Protein AF-A0A519H4Y3-F1 (afdb_monomer_lite)

pLDDT: mean 77.59, std 13.26, range [43.88, 96.06]

Foldseek 3Di:
DLLLLLLLLLVLQLVLLQVLCVLVVPPDSDDPLNVLSVVSNVVSVVLVVCCPVVHNDDCPPVNNVVSLVSLLVSLVRQVVPDPVCLQPPQPLQPDDSPCSSCLSSVLSCQSSVLVVVQLVVLQVVQVVVVHHSPPDDPDRLLVVLVVLAADNVLSVVLSSLLSNLRNVLSSVLVCLRSVVPVVSSVVSVVSNVVSVVVSVVSSNDHPDDDDPPPPPDPDDPDPDDDD

Structure (mmCIF, N/CA/C/O backbone):
data_AF-A0A519H4Y3-F1
#
_entry.id   AF-A0A519H4Y3-F1
#
loop_
_atom_site.group_PDB
_atom_site.id
_atom_site.type_symbol
_atom_site.label_atom_id
_atom_site.label_alt_id
_atom_site.label_comp_id
_atom_site.label_asym_id
_atom_site.label_entity_id
_atom_site.label_seq_id
_atom_site.pdbx_PDB_ins_code
_atom_site.Cartn_x
_atom_site.Cartn_y
_atom_site.Cartn_z
_atom_site.occupancy
_atom_site.B_iso_or_equiv
_atom_site.auth_seq_id
_atom_site.auth_comp_id
_atom_site.auth_asym_id
_atom_site.auth_atom_id
_atom_site.pdbx_PDB_model_num
ATOM 1 N N . LEU A 1 1 ? -2.204 -2.772 13.246 1.00 81.00 1 LEU A N 1
ATOM 2 C CA . LEU A 1 1 ? -2.629 -2.444 11.860 1.00 81.00 1 LEU A CA 1
ATOM 3 C C . LEU A 1 1 ? -1.520 -1.724 11.092 1.00 81.00 1 LEU A C 1
ATOM 5 O O . LEU A 1 1 ? -0.838 -2.392 10.329 1.00 81.00 1 LEU A O 1
ATOM 9 N N . VAL A 1 2 ? -1.290 -0.424 11.333 1.00 84.00 2 VAL A N 1
ATOM 10 C CA . VAL A 1 2 ? -0.381 0.436 10.539 1.00 84.00 2 VAL A CA 1
ATOM 11 C C . VAL A 1 2 ? 0.999 -0.187 10.310 1.00 84.00 2 VAL A C 1
ATOM 13 O O . VAL A 1 2 ? 1.405 -0.316 9.164 1.00 84.00 2 VAL A O 1
ATOM 16 N N . ALA A 1 3 ? 1.668 -0.665 11.364 1.00 88.19 3 ALA A N 1
ATOM 17 C CA . ALA A 1 3 ? 2.997 -1.274 11.250 1.00 88.19 3 ALA A CA 1
ATOM 18 C C . ALA A 1 3 ? 3.056 -2.475 10.285 1.00 88.19 3 ALA A C 1
ATOM 20 O O . ALA A 1 3 ? 4.013 -2.611 9.535 1.00 88.19 3 ALA A O 1
ATOM 21 N N . GLY A 1 4 ? 2.032 -3.334 10.258 1.00 88.81 4 GLY A N 1
ATOM 22 C CA . GLY A 1 4 ? 2.021 -4.481 9.341 1.00 88.81 4 GLY A CA 1
ATOM 23 C C . GLY A 1 4 ? 1.642 -4.111 7.904 1.00 88.81 4 GLY A C 1
ATOM 24 O O . GLY A 1 4 ? 2.198 -4.679 6.972 1.00 88.81 4 GLY A O 1
ATOM 25 N N . VAL A 1 5 ? 0.771 -3.111 7.709 1.00 88.75 5 VAL A N 1
ATOM 26 C CA . VAL A 1 5 ? 0.509 -2.550 6.368 1.00 88.75 5 VAL A CA 1
ATOM 27 C C . VAL A 1 5 ? 1.791 -1.923 5.825 1.00 88.75 5 VAL A C 1
ATOM 29 O O . VAL A 1 5 ? 2.198 -2.240 4.713 1.00 88.75 5 VAL A O 1
ATOM 32 N N . ALA A 1 6 ? 2.466 -1.106 6.638 1.00 89.75 6 ALA A N 1
ATOM 33 C CA . ALA A 1 6 ? 3.736 -0.484 6.290 1.00 89.75 6 ALA A CA 1
ATOM 34 C C . ALA A 1 6 ? 4.827 -1.522 6.001 1.00 89.75 6 ALA A C 1
ATOM 36 O O . ALA A 1 6 ? 5.578 -1.346 5.050 1.00 89.75 6 ALA A O 1
ATOM 37 N N . LEU A 1 7 ? 4.894 -2.616 6.764 1.00 92.88 7 LEU A N 1
ATOM 38 C CA . LEU A 1 7 ? 5.842 -3.702 6.526 1.00 92.88 7 LEU A CA 1
ATOM 39 C C . LEU A 1 7 ? 5.676 -4.317 5.128 1.00 92.88 7 LEU A C 1
ATOM 41 O O . LEU A 1 7 ? 6.643 -4.404 4.376 1.00 92.88 7 LEU A O 1
ATOM 45 N N . ILE A 1 8 ? 4.451 -4.725 4.781 1.00 92.31 8 ILE A N 1
ATOM 46 C CA . ILE A 1 8 ? 4.144 -5.348 3.483 1.00 92.31 8 ILE A CA 1
ATOM 47 C C . ILE A 1 8 ? 4.403 -4.349 2.352 1.00 92.31 8 ILE A C 1
ATOM 49 O O . ILE A 1 8 ? 5.114 -4.655 1.397 1.00 92.31 8 ILE A O 1
ATOM 53 N N . ALA A 1 9 ? 3.867 -3.137 2.501 1.00 90.25 9 ALA A N 1
ATOM 54 C CA . ALA A 1 9 ? 3.991 -2.048 1.546 1.00 90.25 9 ALA A CA 1
ATOM 55 C C . ALA A 1 9 ? 5.464 -1.717 1.243 1.00 90.25 9 ALA A C 1
ATOM 57 O O . ALA A 1 9 ? 5.866 -1.721 0.082 1.00 90.25 9 ALA A O 1
ATOM 58 N N . ASN A 1 10 ? 6.288 -1.500 2.274 1.00 91.31 10 ASN A N 1
ATOM 59 C CA . ASN A 1 10 ? 7.702 -1.163 2.096 1.00 91.31 10 ASN A CA 1
ATOM 60 C C . ASN A 1 10 ? 8.543 -2.348 1.611 1.00 91.31 10 ASN A C 1
ATOM 62 O O . ASN A 1 10 ? 9.498 -2.130 0.876 1.00 91.31 10 ASN A O 1
ATOM 66 N N . GLY A 1 11 ? 8.193 -3.590 1.961 1.00 93.06 11 GLY A N 1
ATOM 67 C CA . GLY A 1 11 ? 8.880 -4.774 1.437 1.00 93.06 11 GLY A CA 1
ATOM 68 C C . GLY A 1 11 ? 8.709 -4.914 -0.077 1.00 93.06 11 GLY A C 1
ATOM 69 O O . GLY A 1 11 ? 9.685 -5.100 -0.804 1.00 93.06 11 GLY A O 1
ATOM 70 N N . VAL A 1 12 ? 7.477 -4.748 -0.564 1.00 92.00 12 VAL A N 1
ATOM 71 C CA . VAL A 1 12 ? 7.182 -4.757 -2.004 1.00 92.00 12 VAL A CA 1
ATOM 72 C C . VAL A 1 12 ? 7.795 -3.544 -2.701 1.00 92.00 12 VAL A C 1
ATOM 74 O O . VAL A 1 12 ? 8.385 -3.683 -3.770 1.00 92.00 12 VAL A O 1
ATOM 77 N N . PHE A 1 13 ? 7.706 -2.366 -2.085 1.00 89.75 13 PHE A N 1
ATOM 78 C CA . PHE A 1 13 ? 8.289 -1.141 -2.623 1.00 89.75 13 PHE A CA 1
ATOM 79 C C . PHE A 1 13 ? 9.816 -1.219 -2.736 1.00 89.75 13 PHE A C 1
ATOM 81 O O . PHE A 1 13 ? 10.369 -0.822 -3.756 1.00 89.75 13 PHE A O 1
ATOM 88 N N . PHE A 1 14 ? 10.496 -1.796 -1.742 1.00 91.62 14 PHE A N 1
ATOM 89 C CA . PHE A 1 14 ? 11.932 -2.062 -1.796 1.00 91.62 14 PHE A CA 1
ATOM 90 C C . PHE A 1 14 ? 12.282 -2.973 -2.978 1.00 91.62 14 PHE A C 1
ATOM 92 O O . PHE A 1 14 ? 13.122 -2.608 -3.801 1.00 91.62 14 PHE A O 1
ATOM 99 N N . ALA A 1 15 ? 11.594 -4.112 -3.115 1.00 91.19 15 ALA A N 1
ATOM 100 C CA . ALA A 1 15 ? 11.806 -5.025 -4.238 1.00 91.19 15 ALA A CA 1
ATOM 101 C C . ALA A 1 15 ? 11.599 -4.318 -5.586 1.00 91.19 15 ALA A C 1
ATOM 103 O O . ALA A 1 15 ? 12.430 -4.442 -6.480 1.00 91.19 15 ALA A O 1
ATOM 104 N N . TYR A 1 16 ? 10.541 -3.516 -5.706 1.00 86.88 16 TYR A N 1
ATOM 105 C CA . TYR A 1 16 ? 10.284 -2.708 -6.891 1.00 86.88 16 TYR A CA 1
ATOM 106 C C . TYR A 1 16 ? 11.420 -1.722 -7.191 1.00 86.88 16 TYR A C 1
ATOM 108 O O . TYR A 1 16 ? 11.957 -1.735 -8.293 1.00 86.88 16 TYR A O 1
ATOM 116 N N . THR A 1 17 ? 11.821 -0.900 -6.216 1.00 85.12 17 THR A N 1
ATOM 117 C CA . THR A 1 17 ? 12.889 0.099 -6.397 1.00 85.12 17 THR A CA 1
ATOM 118 C C . THR A 1 17 ? 14.220 -0.538 -6.796 1.00 85.12 17 THR A C 1
ATOM 120 O O . THR A 1 17 ? 14.953 0.030 -7.600 1.00 85.12 17 THR A O 1
ATOM 123 N N . TYR A 1 18 ? 14.509 -1.734 -6.280 1.00 88.06 18 TYR A N 1
ATOM 124 C CA . TYR A 1 18 ? 15.700 -2.495 -6.629 1.00 88.06 18 TYR A CA 1
ATOM 125 C C . TYR A 1 18 ? 15.650 -3.016 -8.070 1.00 88.06 18 TYR A C 1
ATOM 127 O O . TYR A 1 18 ? 16.618 -2.860 -8.812 1.00 88.06 18 TYR A O 1
ATOM 135 N N . LEU A 1 19 ? 14.521 -3.604 -8.485 1.00 86.38 19 LEU A N 1
ATOM 136 C CA . LEU A 1 19 ? 14.348 -4.075 -9.861 1.00 86.38 19 LEU A CA 1
ATOM 137 C C . LEU A 1 19 ? 14.377 -2.911 -10.855 1.00 86.38 19 LEU A C 1
ATOM 139 O O . LEU A 1 19 ? 15.018 -3.023 -11.889 1.00 86.38 19 LEU A O 1
ATOM 143 N N . LEU A 1 20 ? 13.776 -1.777 -10.497 1.00 82.38 20 LEU A N 1
ATOM 144 C CA . LEU A 1 20 ? 13.837 -0.548 -11.277 1.00 82.38 20 LEU A CA 1
ATOM 145 C C . LEU A 1 20 ? 15.281 -0.080 -11.480 1.00 82.38 20 LEU A C 1
ATOM 147 O O . LEU A 1 20 ? 15.690 0.174 -12.608 1.00 82.38 20 LEU A O 1
ATOM 151 N N . ALA A 1 21 ? 16.077 -0.023 -10.412 1.00 83.25 21 ALA A N 1
ATOM 152 C CA . ALA A 1 21 ? 17.476 0.377 -10.520 1.00 83.25 21 ALA A CA 1
ATOM 153 C C . ALA A 1 21 ? 18.315 -0.593 -11.366 1.00 83.25 21 ALA A C 1
ATOM 155 O O . ALA A 1 21 ? 19.231 -0.163 -12.066 1.00 83.25 21 ALA A O 1
ATOM 156 N N . ARG A 1 22 ? 17.994 -1.891 -11.312 1.00 84.19 22 ARG A N 1
ATOM 157 C CA . ARG A 1 22 ? 18.624 -2.928 -12.133 1.00 84.19 22 ARG A CA 1
ATOM 158 C C . ARG A 1 22 ? 18.257 -2.794 -13.610 1.00 84.19 22 ARG A C 1
ATOM 160 O O . ARG A 1 22 ? 19.144 -2.822 -14.452 1.00 84.19 22 ARG A O 1
ATOM 167 N N . ASP A 1 23 ? 16.969 -2.667 -13.909 1.00 79.12 23 ASP A N 1
ATOM 168 C CA . ASP A 1 23 ? 16.442 -2.721 -15.274 1.00 79.12 23 ASP A CA 1
ATOM 169 C C . ASP A 1 23 ? 16.746 -1.427 -16.059 1.00 79.12 23 ASP A C 1
ATOM 171 O O . ASP A 1 23 ? 16.833 -1.463 -17.282 1.00 79.12 23 ASP A O 1
ATOM 175 N N . PHE A 1 24 ? 16.968 -0.302 -15.366 1.00 76.31 24 PHE A N 1
ATOM 176 C CA . PHE A 1 24 ? 17.362 0.984 -15.964 1.00 76.31 24 PHE A CA 1
ATOM 177 C C . PHE A 1 24 ? 18.850 1.321 -15.815 1.00 76.31 24 PHE A C 1
ATOM 179 O O . PHE A 1 24 ? 19.233 2.468 -16.046 1.00 76.31 24 PHE A O 1
ATOM 186 N N . GLU A 1 25 ? 19.675 0.339 -15.434 1.00 72.56 25 GLU A N 1
ATOM 187 C CA . GLU A 1 25 ? 21.137 0.460 -15.332 1.00 72.56 25 GLU A CA 1
ATOM 188 C C . GLU A 1 25 ? 21.593 1.717 -14.573 1.00 72.56 25 GLU A C 1
ATOM 190 O O . GLU A 1 25 ? 22.523 2.422 -14.975 1.00 72.56 25 GLU A O 1
ATOM 195 N N . PHE A 1 26 ? 20.928 2.029 -13.457 1.00 72.25 26 PHE A N 1
ATOM 196 C CA . PHE A 1 26 ? 21.347 3.164 -12.645 1.00 72.25 26 PHE A CA 1
ATOM 197 C C . PHE A 1 26 ? 22.789 2.982 -12.174 1.00 72.25 26 PHE A C 1
ATOM 199 O O . PHE A 1 26 ? 23.217 1.889 -11.801 1.00 72.25 26 PHE A O 1
ATOM 206 N N . SER A 1 27 ? 23.528 4.093 -12.125 1.00 68.19 27 SER A N 1
ATOM 207 C CA . SER A 1 27 ? 24.929 4.133 -11.684 1.00 68.19 27 SER A CA 1
ATOM 208 C C . SER A 1 27 ? 25.132 3.598 -10.263 1.00 68.19 27 SER A C 1
ATOM 210 O O . SER A 1 27 ? 26.250 3.282 -9.859 1.00 68.19 27 SER A O 1
ATOM 212 N N . SER A 1 28 ? 24.060 3.501 -9.478 1.00 71.44 28 SER A N 1
ATOM 213 C CA . SER A 1 28 ? 24.044 2.876 -8.164 1.00 71.44 28 SER A CA 1
ATOM 214 C C . SER A 1 28 ? 22.698 2.203 -7.908 1.00 71.44 28 SER A C 1
ATOM 216 O O . SER A 1 28 ? 21.651 2.840 -7.972 1.00 71.44 28 SER A O 1
ATOM 218 N N . TYR A 1 29 ? 22.732 0.923 -7.529 1.00 70.06 29 TYR A N 1
ATOM 219 C CA . TYR A 1 29 ? 21.539 0.177 -7.098 1.00 70.06 29 TYR A CA 1
ATOM 220 C C . TYR A 1 29 ? 21.015 0.615 -5.722 1.00 70.06 29 TYR A C 1
ATOM 222 O O . TYR A 1 29 ? 19.902 0.270 -5.331 1.00 70.06 29 TYR A O 1
ATOM 230 N N . SER A 1 30 ? 21.826 1.361 -4.969 1.00 70.56 30 SER A N 1
ATOM 231 C CA . SER A 1 30 ? 21.465 1.914 -3.668 1.00 70.56 30 SER A CA 1
ATOM 232 C C . SER A 1 30 ? 20.939 3.337 -3.838 1.00 70.56 30 SER A C 1
ATOM 234 O O . SER A 1 30 ? 21.720 4.287 -3.799 1.00 70.56 30 SER A O 1
ATOM 236 N N . ASN A 1 31 ? 19.624 3.492 -3.990 1.00 82.44 31 ASN A N 1
ATOM 237 C CA . ASN A 1 31 ? 18.970 4.800 -3.947 1.00 82.44 31 ASN A CA 1
ATOM 238 C C . ASN A 1 31 ? 18.384 5.092 -2.553 1.00 82.44 31 ASN A C 1
ATOM 240 O O . ASN A 1 31 ? 18.138 4.193 -1.740 1.00 82.44 31 ASN A O 1
ATOM 244 N N . LEU A 1 32 ? 18.169 6.377 -2.261 1.00 88.06 32 LEU A N 1
ATOM 245 C CA . LEU A 1 32 ? 17.651 6.821 -0.963 1.00 88.06 32 LEU A CA 1
ATOM 246 C C . LEU A 1 32 ? 16.255 6.236 -0.680 1.00 88.06 32 LEU A C 1
ATOM 248 O O . LEU A 1 32 ? 15.936 5.895 0.458 1.00 88.06 32 LEU A O 1
ATOM 252 N N . SER A 1 33 ? 15.450 6.056 -1.725 1.00 88.00 33 SER A N 1
ATOM 253 C CA . SER A 1 33 ? 14.107 5.473 -1.672 1.00 88.00 33 SER A CA 1
ATOM 254 C C . SER A 1 33 ? 14.117 4.035 -1.143 1.00 88.00 33 SER A C 1
ATOM 256 O O . SER A 1 33 ? 13.373 3.720 -0.211 1.00 88.00 33 SER A O 1
ATOM 258 N N . ALA A 1 34 ? 14.991 3.178 -1.683 1.00 89.25 34 ALA A N 1
ATOM 259 C CA . ALA A 1 34 ? 15.176 1.797 -1.243 1.00 89.25 34 ALA A CA 1
ATOM 260 C C . ALA A 1 34 ? 15.738 1.739 0.181 1.00 89.25 34 ALA A C 1
ATOM 262 O O . ALA A 1 34 ? 15.296 0.916 0.985 1.00 89.25 34 ALA A O 1
ATOM 263 N N . PHE A 1 35 ? 16.666 2.639 0.522 1.00 92.00 35 PHE A N 1
ATOM 264 C CA . PHE A 1 35 ? 17.223 2.723 1.871 1.00 92.00 35 PHE A CA 1
ATOM 265 C C . PHE A 1 35 ? 16.148 3.046 2.918 1.00 92.00 35 PHE A C 1
ATOM 267 O O . PHE A 1 35 ? 16.031 2.348 3.925 1.00 92.00 35 PHE A O 1
ATOM 274 N N . ILE A 1 36 ? 15.308 4.054 2.666 1.00 92.94 36 ILE A N 1
ATOM 275 C CA . ILE A 1 36 ? 14.191 4.384 3.559 1.00 92.94 36 ILE A CA 1
ATOM 276 C C . ILE A 1 36 ? 13.246 3.182 3.678 1.00 92.94 36 ILE A C 1
ATOM 278 O O . ILE A 1 36 ? 12.886 2.797 4.790 1.00 92.94 36 ILE A O 1
ATOM 282 N N . ALA A 1 37 ? 12.892 2.545 2.559 1.00 91.62 37 ALA A N 1
ATOM 283 C CA . ALA A 1 37 ? 11.985 1.401 2.548 1.00 91.62 37 ALA A CA 1
ATOM 284 C C . ALA A 1 37 ? 12.499 0.230 3.402 1.00 91.62 37 ALA A C 1
ATOM 286 O O . ALA A 1 37 ? 11.761 -0.287 4.243 1.00 91.62 37 ALA A O 1
ATOM 287 N N . ILE A 1 38 ? 13.767 -0.167 3.250 1.00 94.44 38 ILE A N 1
ATOM 288 C CA . ILE A 1 38 ? 14.323 -1.302 4.000 1.00 94.44 38 ILE A CA 1
ATOM 289 C C . ILE A 1 38 ? 14.500 -0.986 5.491 1.00 94.44 38 ILE A C 1
ATOM 291 O O . ILE A 1 38 ? 14.256 -1.850 6.335 1.00 94.44 38 ILE A O 1
ATOM 295 N N . VAL A 1 39 ? 14.837 0.261 5.842 1.00 95.50 39 VAL A N 1
ATOM 296 C CA . VAL A 1 39 ? 14.880 0.715 7.241 1.00 95.50 39 VAL A CA 1
ATOM 297 C C . VAL A 1 39 ? 13.486 0.654 7.865 1.00 95.50 39 VAL A C 1
ATOM 299 O O . VAL A 1 39 ? 13.340 0.169 8.988 1.00 95.50 39 VAL A O 1
ATOM 302 N N . LEU A 1 40 ? 12.447 1.074 7.135 1.00 94.00 40 LEU A N 1
ATOM 303 C CA . LEU A 1 40 ? 11.063 0.969 7.596 1.00 94.00 40 LEU A CA 1
ATOM 304 C C . LEU A 1 40 ? 10.618 -0.486 7.770 1.00 94.00 40 LEU A C 1
ATOM 306 O O . LEU A 1 40 ? 9.951 -0.794 8.759 1.00 94.00 40 LEU A O 1
ATOM 310 N N . VAL A 1 41 ? 11.011 -1.385 6.863 1.00 95.31 41 VAL A N 1
ATOM 311 C CA . VAL A 1 41 ? 10.787 -2.832 7.008 1.00 95.31 41 VAL A CA 1
ATOM 312 C C . VAL A 1 41 ? 11.438 -3.340 8.293 1.00 95.31 41 VAL A C 1
ATOM 314 O O . VAL A 1 41 ? 10.757 -3.962 9.107 1.00 95.31 41 VAL A O 1
ATOM 317 N N . GLY A 1 42 ? 12.715 -3.025 8.529 1.00 96.06 42 GLY A N 1
ATOM 318 C CA . GLY A 1 42 ? 13.435 -3.426 9.740 1.00 96.06 42 GLY A CA 1
ATOM 319 C C . GLY A 1 42 ? 12.791 -2.892 11.023 1.00 96.06 42 GLY A C 1
ATOM 320 O O . GLY A 1 42 ? 12.558 -3.653 11.964 1.00 96.06 42 GLY A O 1
ATOM 321 N N . ALA A 1 43 ? 12.421 -1.610 11.043 1.00 94.75 43 ALA A N 1
ATOM 322 C CA . ALA A 1 43 ? 11.731 -0.989 12.171 1.00 94.75 43 ALA A CA 1
ATOM 323 C C . ALA A 1 43 ? 10.367 -1.648 12.442 1.00 94.75 43 ALA A C 1
ATOM 325 O O . ALA A 1 43 ? 10.036 -1.946 13.592 1.00 94.75 43 ALA A O 1
ATOM 326 N N . CYS A 1 44 ? 9.590 -1.935 11.393 1.00 93.62 44 CYS A N 1
ATOM 327 C CA . CYS A 1 44 ? 8.301 -2.607 11.527 1.00 93.62 44 CYS A CA 1
ATOM 328 C C . CYS A 1 44 ? 8.460 -4.060 11.994 1.00 93.62 44 CYS A C 1
ATOM 330 O O . CYS A 1 44 ? 7.694 -4.481 12.856 1.00 93.62 44 CYS A O 1
ATOM 332 N N . LEU A 1 45 ? 9.451 -4.810 11.498 1.00 94.81 45 LEU A N 1
ATOM 333 C CA . LEU A 1 45 ? 9.747 -6.173 11.962 1.00 94.81 45 LEU A CA 1
ATOM 334 C C . LEU A 1 45 ? 10.153 -6.202 13.436 1.00 94.81 45 LEU A C 1
ATOM 336 O O . LEU A 1 45 ? 9.705 -7.080 14.167 1.00 94.81 45 LEU A O 1
ATOM 340 N N . GLY A 1 46 ? 10.956 -5.235 13.884 1.00 93.25 46 GLY A N 1
ATOM 341 C CA . GLY A 1 46 ? 11.325 -5.105 15.293 1.00 93.25 46 GLY A CA 1
ATOM 342 C C . GLY A 1 46 ? 10.133 -4.747 16.184 1.00 93.25 46 GLY A C 1
ATOM 343 O O . GLY A 1 46 ? 10.010 -5.261 17.290 1.00 93.25 46 GLY A O 1
ATOM 344 N N . PHE A 1 47 ? 9.223 -3.901 15.698 1.00 93.38 47 PHE A N 1
ATOM 345 C CA . PHE A 1 47 ? 8.069 -3.425 16.461 1.00 93.38 47 PHE A CA 1
ATOM 346 C C . PHE A 1 47 ? 6.888 -4.413 16.491 1.00 93.38 47 PHE A C 1
ATOM 348 O O . PHE A 1 47 ? 6.195 -4.527 17.506 1.00 93.38 47 PHE A O 1
ATOM 355 N N . LEU A 1 48 ? 6.635 -5.140 15.397 1.00 90.06 48 LEU A N 1
ATOM 356 C CA . LEU A 1 48 ? 5.420 -5.942 15.208 1.00 90.06 48 LEU A CA 1
ATOM 357 C C . LEU A 1 48 ? 5.209 -7.035 16.278 1.00 90.06 48 LEU A C 1
ATOM 359 O O . LEU A 1 48 ? 4.073 -7.148 16.740 1.00 90.06 48 LEU A O 1
ATOM 363 N N . PRO A 1 49 ? 6.234 -7.779 16.752 1.00 91.50 49 PRO A N 1
ATOM 364 C CA . PRO A 1 49 ? 6.071 -8.753 17.835 1.00 91.50 49 PRO A CA 1
ATOM 365 C C . PRO A 1 49 ? 5.560 -8.137 19.145 1.00 91.50 49 PRO A C 1
ATOM 367 O O . PRO A 1 49 ? 4.818 -8.783 19.882 1.00 91.50 49 PRO A O 1
ATOM 370 N N . PHE A 1 50 ? 5.908 -6.877 19.427 1.00 90.31 50 PHE A N 1
ATOM 371 C CA . PHE A 1 50 ? 5.439 -6.154 20.614 1.00 90.31 50 PHE A CA 1
ATOM 372 C C . PHE A 1 50 ? 4.057 -5.522 20.417 1.00 90.31 50 PHE A C 1
ATOM 374 O O . PHE A 1 50 ? 3.352 -5.263 21.395 1.00 90.31 50 PHE A O 1
ATOM 381 N N . ASN A 1 51 ? 3.658 -5.274 19.169 1.00 90.88 51 ASN A N 1
ATOM 382 C CA . ASN A 1 51 ? 2.352 -4.719 18.819 1.00 90.88 51 ASN A CA 1
ATOM 383 C C . ASN A 1 51 ? 1.287 -5.793 18.525 1.00 90.88 51 ASN A C 1
ATOM 385 O O . ASN A 1 51 ? 0.102 -5.469 18.432 1.00 90.88 51 ASN A O 1
ATOM 389 N N . TRP A 1 52 ? 1.683 -7.062 18.385 1.00 86.00 52 TRP A N 1
ATOM 390 C CA . TRP A 1 52 ? 0.765 -8.161 18.093 1.00 86.00 52 TRP A CA 1
ATOM 391 C C . TRP A 1 52 ? -0.187 -8.440 19.260 1.00 86.00 52 TRP A C 1
ATOM 393 O O . TRP A 1 52 ? 0.193 -8.334 20.419 1.00 86.00 52 TRP A O 1
ATOM 403 N N . ASN A 1 53 ? -1.437 -8.805 18.964 1.00 80.81 53 ASN A N 1
ATOM 404 C CA . ASN A 1 53 ? -2.483 -8.970 19.976 1.00 80.81 53 ASN A CA 1
ATOM 405 C C . ASN A 1 53 ? -2.209 -10.189 20.890 1.00 80.81 53 ASN A C 1
ATOM 407 O O . ASN A 1 53 ? -2.209 -11.311 20.366 1.00 80.81 53 ASN A O 1
ATOM 411 N N . PRO A 1 54 ? -2.077 -10.024 22.228 1.00 82.00 54 PRO A N 1
ATOM 412 C CA . PRO A 1 54 ? -2.274 -8.800 23.030 1.00 82.00 54 PRO A CA 1
ATOM 413 C C . PRO A 1 54 ? -1.079 -7.830 23.014 1.00 82.00 54 PRO A C 1
ATOM 415 O O . PRO A 1 54 ? 0.037 -8.194 23.383 1.00 82.00 54 PRO A O 1
ATOM 418 N N . ALA A 1 55 ? -1.337 -6.577 22.616 1.00 83.94 55 ALA A N 1
ATOM 419 C CA . ALA A 1 55 ? -0.299 -5.574 22.386 1.00 83.94 55 ALA A CA 1
ATOM 420 C C . ALA A 1 55 ? 0.389 -5.144 23.692 1.00 83.94 55 ALA A C 1
ATOM 422 O O . ALA A 1 55 ? -0.269 -4.761 24.658 1.00 83.94 55 ALA A O 1
ATOM 423 N N . ARG A 1 56 ? 1.726 -5.167 23.693 1.00 86.50 56 ARG A N 1
ATOM 424 C CA . ARG A 1 56 ? 2.589 -4.710 24.798 1.00 86.50 56 ARG A CA 1
ATOM 425 C C . ARG A 1 56 ? 3.090 -3.284 24.595 1.00 86.50 56 ARG A C 1
ATOM 427 O O . ARG A 1 56 ? 3.440 -2.614 25.558 1.00 86.50 56 ARG A O 1
ATOM 434 N N . MET A 1 57 ? 3.135 -2.834 23.343 1.00 86.44 57 MET A N 1
ATOM 435 C CA . MET A 1 57 ? 3.564 -1.495 22.959 1.00 86.44 57 MET A CA 1
ATOM 436 C C . MET A 1 57 ? 2.611 -0.929 21.905 1.00 86.44 57 MET A C 1
ATOM 438 O O . MET A 1 57 ? 2.302 -1.584 20.903 1.00 86.44 57 MET A O 1
ATOM 442 N N . PHE A 1 58 ? 2.142 0.297 22.135 1.00 85.00 58 PHE A N 1
ATOM 443 C CA . PHE A 1 58 ? 1.319 1.041 21.187 1.00 85.00 58 PHE A CA 1
ATOM 444 C C . PHE A 1 58 ? 2.179 2.032 20.416 1.00 85.00 58 PHE A C 1
ATOM 446 O O . PHE A 1 58 ? 3.079 2.654 20.966 1.00 85.00 58 PHE A O 1
ATOM 453 N N . MET A 1 59 ? 1.876 2.178 19.131 1.00 85.50 59 MET A N 1
ATOM 454 C CA . MET A 1 59 ? 2.637 3.033 18.225 1.00 85.50 59 MET A CA 1
ATOM 455 C C . MET A 1 59 ? 2.454 4.530 18.520 1.00 85.50 59 MET A C 1
ATOM 457 O O . MET A 1 59 ? 3.364 5.326 18.297 1.00 85.50 59 MET A O 1
ATOM 461 N N . GLY A 1 60 ? 1.263 4.898 19.008 1.00 84.62 60 GLY A N 1
ATOM 462 C CA . GLY A 1 60 ? 0.837 6.289 19.142 1.00 84.62 60 GLY A CA 1
ATOM 463 C C . GLY A 1 60 ? 0.782 7.030 17.801 1.00 84.62 60 GLY A C 1
ATOM 464 O O . GLY A 1 60 ? 1.056 6.467 16.737 1.00 84.62 60 GLY A O 1
ATOM 465 N N . ASP A 1 61 ? 0.453 8.318 17.865 1.00 82.00 61 ASP A N 1
ATOM 466 C CA . ASP A 1 61 ? 0.391 9.173 16.676 1.00 82.00 61 ASP A CA 1
ATOM 467 C C . ASP A 1 61 ? 1.792 9.485 16.134 1.00 82.00 61 ASP A C 1
ATOM 469 O O . ASP A 1 61 ? 1.995 9.509 14.924 1.00 82.00 61 ASP A O 1
ATOM 473 N N . GLY A 1 62 ? 2.789 9.634 17.016 1.00 86.06 62 GLY A N 1
ATOM 474 C CA . GLY A 1 62 ? 4.170 9.932 16.622 1.00 86.06 62 GLY A CA 1
ATOM 475 C C . GLY A 1 62 ? 4.766 8.878 15.686 1.00 86.06 62 GLY A C 1
ATOM 476 O O . GLY A 1 62 ? 5.303 9.218 14.632 1.00 86.06 62 GLY A O 1
ATOM 477 N N . GLY A 1 63 ? 4.614 7.591 16.018 1.00 86.38 63 GLY A N 1
ATOM 478 C CA . GLY A 1 63 ? 5.105 6.510 15.165 1.00 86.38 63 GLY A CA 1
ATOM 479 C C . GLY A 1 63 ? 4.322 6.393 13.856 1.00 86.38 63 GLY A C 1
ATOM 480 O O . GLY A 1 63 ? 4.919 6.238 12.790 1.00 86.38 63 GLY A O 1
ATOM 481 N N . ALA A 1 64 ? 2.990 6.479 13.916 1.00 85.06 64 ALA A N 1
ATOM 482 C CA . ALA A 1 64 ? 2.138 6.323 12.738 1.00 85.06 64 ALA A CA 1
ATOM 483 C C . ALA A 1 64 ? 2.353 7.448 11.711 1.00 85.06 64 ALA A C 1
ATOM 485 O O . ALA A 1 64 ? 2.475 7.171 10.517 1.00 85.06 64 ALA A O 1
ATOM 486 N N . LEU A 1 65 ? 2.458 8.700 12.171 1.00 85.94 65 LEU A N 1
ATOM 487 C CA . LEU A 1 65 ? 2.721 9.856 11.312 1.00 85.94 65 LEU A CA 1
ATOM 488 C C . LEU A 1 65 ? 4.122 9.800 10.699 1.00 85.94 65 LEU A C 1
ATOM 490 O O . LEU A 1 65 ? 4.271 10.090 9.514 1.00 85.94 65 LEU A O 1
ATOM 494 N N . MET A 1 66 ? 5.133 9.378 11.465 1.00 90.12 66 MET A N 1
ATOM 495 C CA . MET A 1 66 ? 6.494 9.246 10.943 1.00 90.12 66 MET A CA 1
ATOM 496 C C . MET A 1 66 ? 6.609 8.144 9.884 1.00 90.12 66 MET A C 1
ATOM 498 O O . MET A 1 66 ? 7.238 8.374 8.853 1.00 90.12 66 MET A O 1
ATOM 502 N N . LEU A 1 67 ? 5.963 6.985 10.078 1.00 90.00 67 LEU A N 1
ATOM 503 C CA . LEU A 1 67 ? 5.898 5.958 9.030 1.00 90.00 67 LEU A CA 1
ATOM 504 C C . LEU A 1 67 ? 5.233 6.495 7.761 1.00 90.00 67 LEU A C 1
ATOM 506 O O . LEU A 1 67 ? 5.766 6.306 6.671 1.00 90.00 67 LEU A O 1
ATOM 510 N N . GLY 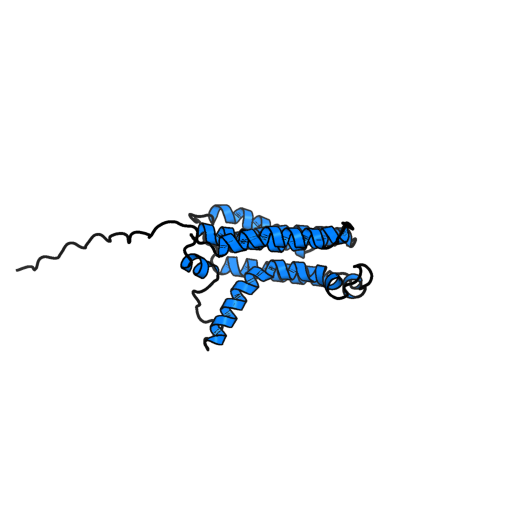A 1 68 ? 4.098 7.186 7.899 1.00 86.44 68 GLY A N 1
ATOM 511 C CA . GLY A 1 68 ? 3.396 7.779 6.761 1.00 86.44 68 GLY A CA 1
ATOM 512 C C . GLY A 1 68 ? 4.248 8.806 6.012 1.00 86.44 68 GLY A C 1
ATOM 513 O O . GLY A 1 68 ? 4.329 8.754 4.787 1.00 86.44 68 GLY A O 1
ATOM 514 N N . LEU A 1 69 ? 4.930 9.695 6.741 1.00 88.38 69 LEU A N 1
ATOM 515 C CA . LEU A 1 69 ? 5.829 10.694 6.163 1.00 88.38 69 LEU A CA 1
ATOM 516 C C . LEU A 1 69 ? 6.974 10.035 5.390 1.00 88.38 69 LEU A C 1
ATOM 518 O O . LEU A 1 69 ? 7.220 10.396 4.244 1.00 88.38 69 LEU A O 1
ATOM 522 N N . LEU A 1 70 ? 7.654 9.057 5.990 1.00 91.50 70 LEU A N 1
ATOM 523 C CA . LEU A 1 70 ? 8.787 8.388 5.353 1.00 91.50 70 LEU A CA 1
ATOM 524 C C . LEU A 1 70 ? 8.364 7.580 4.119 1.00 91.50 70 LEU A C 1
ATOM 526 O O . LEU A 1 70 ? 9.080 7.599 3.122 1.00 91.50 70 LEU A O 1
ATOM 530 N N . MET A 1 71 ? 7.190 6.941 4.148 1.00 88.12 71 MET A N 1
ATOM 531 C CA . MET A 1 71 ? 6.612 6.276 2.973 1.00 88.12 71 MET A CA 1
ATOM 532 C C . MET A 1 71 ? 6.262 7.264 1.853 1.00 88.12 71 MET A C 1
ATOM 534 O O . MET A 1 71 ? 6.472 6.969 0.680 1.00 88.12 71 MET A O 1
ATOM 538 N N . ALA A 1 72 ? 5.738 8.445 2.192 1.00 86.88 72 ALA A N 1
ATOM 539 C CA . ALA A 1 72 ? 5.453 9.479 1.201 1.00 86.88 72 ALA A CA 1
ATOM 540 C C . ALA A 1 72 ? 6.746 10.032 0.582 1.00 86.88 72 ALA A C 1
ATOM 542 O O . ALA A 1 72 ? 6.840 10.165 -0.636 1.00 86.88 72 ALA A O 1
ATOM 543 N N . VAL A 1 73 ? 7.760 10.304 1.409 1.00 88.81 73 VAL A N 1
ATOM 544 C CA . VAL A 1 73 ? 9.071 10.778 0.947 1.00 88.81 73 VAL A CA 1
ATOM 545 C C . VAL A 1 73 ? 9.731 9.743 0.036 1.00 88.81 73 VAL A C 1
ATOM 547 O O . VAL A 1 73 ? 10.177 10.106 -1.048 1.00 88.81 73 VAL A O 1
ATOM 550 N N . SER A 1 74 ? 9.750 8.461 0.411 1.00 87.88 74 SER A N 1
ATOM 551 C CA . SER A 1 74 ? 10.350 7.413 -0.425 1.00 87.88 74 SER A CA 1
ATOM 552 C C . SER A 1 74 ? 9.620 7.243 -1.765 1.00 87.88 74 SER A C 1
ATOM 554 O O . SER A 1 74 ? 10.274 7.071 -2.795 1.00 87.88 74 SER A O 1
ATOM 556 N N . ALA A 1 75 ? 8.289 7.371 -1.781 1.00 84.12 75 ALA A N 1
ATOM 557 C CA . ALA A 1 75 ? 7.489 7.337 -3.004 1.00 84.12 75 ALA A CA 1
ATOM 558 C C . ALA A 1 75 ? 7.756 8.536 -3.938 1.00 84.12 75 ALA A C 1
ATOM 560 O O . ALA A 1 75 ? 7.800 8.375 -5.160 1.00 84.12 75 ALA A O 1
ATOM 561 N N . ILE A 1 76 ? 7.968 9.732 -3.382 1.00 83.62 76 ILE A N 1
ATOM 562 C CA . ILE A 1 76 ? 8.325 10.926 -4.165 1.00 83.62 76 ILE A CA 1
ATOM 563 C C . ILE A 1 76 ? 9.741 10.789 -4.733 1.00 83.62 76 ILE A C 1
ATOM 565 O O . ILE A 1 76 ? 9.944 11.029 -5.921 1.00 83.62 76 ILE A O 1
ATOM 569 N N . LEU A 1 77 ? 10.702 10.361 -3.910 1.00 85.69 77 LEU A N 1
ATOM 570 C CA . LEU A 1 77 ? 12.103 10.224 -4.313 1.00 85.69 77 LEU A CA 1
ATOM 571 C C . LEU A 1 77 ? 12.274 9.249 -5.478 1.00 85.69 77 LEU A C 1
ATOM 573 O O . LEU A 1 77 ? 12.935 9.587 -6.453 1.00 85.69 77 LEU A O 1
ATOM 577 N N . VAL A 1 78 ? 11.626 8.078 -5.434 1.00 80.69 78 VAL A N 1
ATOM 578 C CA . VAL A 1 78 ? 11.751 7.116 -6.541 1.00 80.69 78 VAL A CA 1
ATOM 579 C C . VAL A 1 78 ? 11.176 7.664 -7.845 1.00 80.69 78 VAL A C 1
ATOM 581 O O . VAL A 1 78 ? 11.687 7.334 -8.904 1.00 80.69 78 VAL A O 1
ATOM 584 N N . THR A 1 79 ? 10.147 8.514 -7.775 1.00 76.62 79 THR A N 1
ATOM 585 C CA . THR A 1 79 ? 9.558 9.145 -8.963 1.00 76.62 79 THR A CA 1
ATOM 586 C C . THR A 1 79 ? 10.490 10.213 -9.541 1.00 76.62 79 THR A C 1
ATOM 588 O O . THR A 1 79 ? 10.563 10.364 -10.756 1.00 76.62 79 THR A O 1
ATOM 591 N N . GLY A 1 80 ? 11.217 10.938 -8.684 1.00 72.88 80 GLY A N 1
ATOM 592 C CA . GLY A 1 80 ? 12.189 11.956 -9.096 1.00 72.88 80 GLY A CA 1
ATOM 593 C C . GLY A 1 80 ? 13.446 11.389 -9.762 1.00 72.88 80 GLY A C 1
ATOM 594 O O . GLY A 1 80 ? 14.014 12.052 -10.624 1.00 72.88 80 GLY A O 1
ATOM 595 N N . ASP A 1 81 ? 13.840 10.164 -9.409 1.00 71.88 81 ASP A N 1
ATOM 596 C CA . ASP A 1 81 ? 15.000 9.471 -9.990 1.00 71.88 81 ASP A CA 1
ATOM 597 C C . ASP A 1 81 ? 14.677 8.740 -11.312 1.00 71.88 81 ASP A C 1
ATOM 599 O O . ASP A 1 81 ? 15.563 8.136 -11.920 1.00 71.88 81 ASP A O 1
ATOM 603 N N . LEU A 1 82 ? 13.421 8.763 -11.782 1.00 72.12 82 LEU A N 1
ATOM 604 C CA . LEU A 1 82 ? 13.048 8.094 -13.030 1.00 72.12 82 LEU A CA 1
ATOM 605 C C . LEU A 1 82 ? 13.695 8.799 -14.239 1.00 72.12 82 LEU A C 1
ATOM 607 O O . LEU A 1 82 ? 13.516 10.006 -14.419 1.00 72.12 82 LEU A O 1
ATOM 611 N N . PRO A 1 83 ? 14.411 8.069 -15.114 1.00 65.75 83 PRO A N 1
ATOM 612 C CA . PRO A 1 83 ? 15.067 8.654 -16.272 1.00 65.75 83 PRO A CA 1
ATOM 613 C C . PRO A 1 83 ? 14.020 9.225 -17.233 1.00 65.75 83 PRO A C 1
ATOM 615 O O . PRO A 1 83 ? 13.001 8.591 -17.501 1.00 65.75 83 PRO A O 1
ATOM 618 N N . ALA A 1 84 ? 14.282 10.412 -17.791 1.00 60.25 84 ALA A N 1
ATOM 619 C CA . ALA A 1 84 ? 13.322 11.148 -18.624 1.00 60.25 84 ALA A CA 1
ATOM 620 C C . ALA A 1 84 ? 12.787 10.333 -19.818 1.00 60.25 84 ALA A C 1
ATOM 622 O O . ALA A 1 84 ? 11.639 10.500 -20.208 1.00 60.25 84 ALA A O 1
ATOM 623 N N . GLN A 1 85 ? 13.586 9.400 -20.336 1.00 56.53 85 GLN A N 1
ATOM 624 C CA . GLN A 1 85 ? 13.211 8.429 -21.370 1.00 56.53 85 GLN A CA 1
ATOM 625 C C . GLN A 1 85 ? 12.032 7.516 -20.973 1.00 56.53 85 GLN A C 1
ATOM 627 O O . GLN A 1 85 ? 11.213 7.20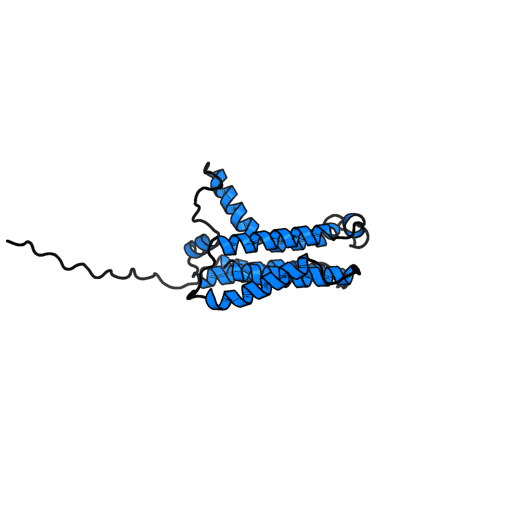1 -21.823 1.00 56.53 85 GLN A O 1
ATOM 632 N N . LEU A 1 86 ? 11.847 7.175 -19.691 1.00 57.78 86 LEU A N 1
ATOM 633 C CA . LEU A 1 86 ? 10.654 6.444 -19.221 1.00 57.78 86 LEU A CA 1
ATOM 634 C C . LEU A 1 86 ? 9.381 7.288 -19.211 1.00 57.78 86 LEU A C 1
ATOM 636 O O . LEU A 1 86 ? 8.278 6.758 -19.305 1.00 57.78 86 LEU A O 1
ATOM 640 N N . VAL A 1 87 ? 9.543 8.598 -19.038 1.00 56.16 87 VAL A N 1
ATOM 641 C CA . VAL A 1 87 ? 8.441 9.562 -18.985 1.00 56.16 87 VAL A CA 1
ATOM 642 C C . VAL A 1 87 ? 8.113 10.087 -20.391 1.00 56.16 87 VAL A C 1
ATOM 644 O O . VAL A 1 87 ? 6.985 10.508 -20.638 1.00 56.16 87 VAL A O 1
ATOM 647 N N . ALA A 1 88 ? 9.081 10.047 -21.315 1.00 49.72 88 ALA A N 1
ATOM 648 C CA . ALA A 1 88 ? 8.986 10.617 -22.656 1.00 49.72 88 ALA A CA 1
ATOM 649 C C . ALA A 1 88 ? 8.762 9.579 -23.775 1.00 49.72 88 ALA A C 1
ATOM 651 O O . ALA A 1 88 ? 7.949 9.841 -24.664 1.00 49.72 88 ALA A O 1
ATOM 652 N N . ASP A 1 89 ? 9.413 8.409 -23.738 1.00 48.12 89 ASP A N 1
ATOM 653 C CA . ASP A 1 89 ? 9.331 7.417 -24.819 1.00 48.12 89 ASP A CA 1
ATOM 654 C C . ASP A 1 89 ? 8.263 6.352 -24.541 1.00 48.12 89 ASP A C 1
ATOM 656 O O . ASP A 1 89 ? 8.462 5.343 -23.865 1.00 48.12 89 ASP A O 1
ATOM 660 N N . ASN A 1 90 ? 7.096 6.570 -25.148 1.00 52.59 90 ASN A N 1
ATOM 661 C CA . ASN A 1 90 ? 5.931 5.680 -25.097 1.00 52.59 90 ASN A CA 1
ATOM 662 C C . ASN A 1 90 ? 6.072 4.405 -25.957 1.00 52.59 90 ASN A C 1
ATOM 664 O O . ASN A 1 90 ? 5.152 3.581 -25.987 1.00 52.59 90 ASN A O 1
ATOM 668 N N . ASP A 1 91 ? 7.193 4.238 -26.665 1.00 51.06 91 ASP A N 1
ATOM 669 C CA . ASP A 1 91 ? 7.373 3.194 -27.680 1.00 51.06 91 ASP A CA 1
ATOM 670 C C . ASP A 1 91 ? 7.954 1.877 -27.131 1.00 51.06 91 ASP A C 1
ATOM 672 O O . ASP A 1 91 ? 7.702 0.822 -27.714 1.00 51.06 91 ASP A O 1
ATOM 676 N N . GLN A 1 92 ? 8.638 1.878 -25.977 1.00 51.53 92 GLN A N 1
ATOM 677 C CA . GLN A 1 92 ? 9.194 0.643 -25.392 1.00 51.53 92 GLN A CA 1
ATOM 678 C C . GLN A 1 92 ? 8.157 -0.251 -24.681 1.00 51.53 92 GLN A C 1
ATOM 680 O O . GLN A 1 92 ? 8.369 -1.456 -24.573 1.00 51.53 92 GLN A O 1
ATOM 685 N N . PHE A 1 93 ? 7.007 0.288 -24.250 1.00 51.62 93 PHE A N 1
ATOM 686 C CA . PHE A 1 93 ? 5.996 -0.462 -23.476 1.00 51.62 93 PHE A CA 1
ATOM 687 C C . PHE A 1 93 ? 4.806 -1.001 -24.289 1.00 51.62 93 PHE A C 1
ATOM 689 O O . PHE A 1 93 ? 3.815 -1.439 -23.704 1.00 51.62 93 PHE A O 1
ATOM 696 N N . GLY A 1 94 ? 4.879 -1.000 -25.626 1.00 45.38 94 GLY A N 1
ATOM 697 C CA . GLY A 1 94 ? 3.931 -1.722 -26.484 1.00 45.38 94 GLY A CA 1
ATOM 698 C C . GLY A 1 94 ? 2.455 -1.348 -26.267 1.00 45.38 94 GLY A C 1
ATOM 699 O O . GLY A 1 94 ? 1.711 -2.059 -25.603 1.00 45.38 94 GLY A O 1
ATOM 700 N N . ARG A 1 95 ? 2.020 -0.230 -26.866 1.00 47.34 95 ARG A N 1
ATOM 701 C CA . ARG A 1 95 ? 0.612 0.164 -27.116 1.00 47.34 95 ARG A CA 1
ATOM 702 C C . ARG A 1 95 ? -0.426 -0.217 -26.039 1.00 47.34 95 ARG A C 1
ATOM 704 O O . ARG A 1 95 ? -1.360 -0.976 -26.268 1.00 47.34 95 ARG A O 1
ATOM 711 N N . SER A 1 96 ? -0.379 0.539 -24.948 1.00 47.22 96 SER A N 1
ATOM 712 C CA . SER A 1 96 ? -1.458 1.478 -24.608 1.00 47.22 96 SER A CA 1
ATOM 713 C C . SER A 1 96 ? -0.777 2.706 -24.001 1.00 47.22 96 SER A C 1
ATOM 715 O O . SER A 1 96 ? -0.239 2.614 -22.903 1.00 47.22 96 SER A O 1
ATOM 717 N N . GLN A 1 97 ? -0.718 3.810 -24.753 1.00 49.12 97 GLN A N 1
ATOM 718 C CA . GLN A 1 97 ? 0.151 4.991 -24.539 1.00 49.12 97 GLN A CA 1
ATOM 719 C C . GLN A 1 97 ? 0.050 5.674 -23.164 1.00 49.12 97 GLN A C 1
ATOM 721 O O . GLN A 1 97 ? 0.804 6.589 -22.878 1.00 49.12 97 GLN A O 1
ATOM 726 N N . LEU A 1 98 ? -0.881 5.254 -22.313 1.00 50.44 98 LEU A N 1
ATOM 727 C CA . LEU A 1 98 ? -1.031 5.780 -20.964 1.00 50.44 98 LEU A CA 1
ATOM 728 C C . LEU A 1 98 ? -0.469 4.791 -19.942 1.00 50.44 98 LEU A C 1
ATOM 730 O O . LEU A 1 98 ? 0.357 5.156 -19.117 1.00 50.44 98 LEU A O 1
ATOM 734 N N . LEU A 1 99 ? -0.866 3.519 -20.007 1.00 50.47 99 LEU A N 1
ATOM 735 C CA . LEU A 1 99 ? -0.580 2.587 -18.919 1.00 50.47 99 LEU A CA 1
ATOM 736 C C . LEU A 1 99 ? 0.917 2.337 -18.747 1.00 50.47 99 LEU A C 1
ATOM 738 O O . LEU A 1 99 ? 1.365 2.422 -17.615 1.00 50.47 99 LEU A O 1
ATOM 742 N N . GLY A 1 100 ? 1.674 2.132 -19.834 1.00 53.62 100 GLY A N 1
ATOM 743 C CA . GLY A 1 100 ? 3.117 1.845 -19.803 1.00 53.62 100 GLY A CA 1
ATOM 744 C C . GLY A 1 100 ? 3.971 2.959 -19.186 1.00 53.62 100 GLY A C 1
ATOM 745 O O . GLY A 1 100 ? 4.790 2.687 -18.313 1.00 53.62 100 GLY A O 1
ATOM 746 N N . ALA A 1 101 ? 3.722 4.214 -19.573 1.00 54.50 101 ALA A N 1
ATOM 747 C CA . ALA A 1 101 ? 4.435 5.381 -19.044 1.00 54.50 101 ALA A CA 1
ATOM 748 C C . ALA A 1 101 ? 4.101 5.658 -17.569 1.00 54.50 101 ALA A C 1
ATOM 750 O O . ALA A 1 101 ? 4.933 6.160 -16.814 1.00 54.50 101 ALA A O 1
ATOM 751 N N . PHE A 1 102 ? 2.888 5.305 -17.131 1.00 61.22 102 PHE A N 1
ATOM 752 C CA . PHE A 1 102 ? 2.480 5.501 -15.745 1.00 61.22 102 PHE A CA 1
ATOM 753 C C . PHE A 1 102 ? 2.882 4.356 -14.815 1.00 61.22 102 PHE A C 1
ATOM 755 O O . PHE A 1 102 ? 2.907 4.604 -13.617 1.00 61.22 102 PHE A O 1
ATOM 762 N N . ILE A 1 103 ? 3.231 3.147 -15.286 1.00 62.91 103 ILE A N 1
ATOM 763 C CA . ILE A 1 103 ? 3.576 2.003 -14.402 1.00 62.91 103 ILE A CA 1
ATOM 764 C C . ILE A 1 103 ? 4.658 2.357 -13.387 1.00 62.91 103 ILE A C 1
ATOM 766 O O . ILE A 1 103 ? 4.438 2.087 -12.198 1.00 62.91 103 ILE A O 1
ATOM 770 N N . PRO A 1 104 ? 5.778 2.997 -13.787 1.00 61.81 104 PRO A N 1
ATOM 771 C CA . PRO A 1 104 ? 6.843 3.254 -12.837 1.00 61.81 104 PRO A CA 1
ATOM 772 C C . PRO A 1 104 ? 6.443 4.255 -11.740 1.00 61.81 104 PRO A C 1
ATOM 774 O O . PRO A 1 104 ? 6.950 4.207 -10.617 1.00 61.81 104 PRO A O 1
ATOM 777 N N . VAL A 1 105 ? 5.489 5.133 -12.062 1.00 68.50 105 VAL A N 1
ATOM 778 C CA . VAL A 1 105 ? 4.908 6.150 -11.173 1.00 68.50 105 VAL A CA 1
ATOM 779 C C . VAL A 1 105 ? 3.719 5.595 -10.375 1.00 68.50 105 VAL A C 1
ATOM 781 O O . VAL A 1 105 ? 3.440 6.045 -9.263 1.00 68.50 105 VAL A O 1
ATOM 784 N N . LEU A 1 106 ? 3.022 4.585 -10.902 1.00 66.12 106 LEU A N 1
ATOM 785 C CA . LEU A 1 106 ? 1.828 4.003 -10.296 1.00 66.12 106 LEU A CA 1
ATOM 786 C C . LEU A 1 106 ? 2.172 3.190 -9.054 1.00 66.12 106 LEU A C 1
ATOM 788 O O . LEU A 1 106 ? 1.441 3.250 -8.073 1.00 66.12 106 LEU A O 1
ATOM 792 N N . LEU A 1 107 ? 3.263 2.424 -9.082 1.00 66.00 107 LEU A N 1
ATOM 793 C CA . LEU A 1 107 ? 3.617 1.517 -7.988 1.00 66.00 107 LEU A CA 1
ATOM 794 C C . LEU A 1 107 ? 3.878 2.265 -6.658 1.00 66.00 107 LEU A C 1
ATOM 796 O O . LEU A 1 107 ? 3.256 1.896 -5.657 1.00 66.00 107 LEU A O 1
ATOM 800 N N . PRO A 1 108 ? 4.669 3.359 -6.618 1.00 66.81 108 PRO A N 1
ATOM 801 C CA . PRO A 1 108 ? 4.824 4.195 -5.421 1.00 66.81 108 PRO A CA 1
ATOM 802 C C . PRO A 1 108 ? 3.492 4.734 -4.886 1.00 66.81 108 PRO A C 1
ATOM 804 O O . PRO A 1 108 ? 3.244 4.714 -3.679 1.00 66.81 108 PRO A O 1
ATOM 807 N N . ILE A 1 109 ? 2.604 5.165 -5.788 1.00 73.81 109 ILE A N 1
ATOM 808 C CA . ILE A 1 109 ? 1.275 5.662 -5.428 1.00 73.81 109 ILE A CA 1
ATOM 809 C C . ILE A 1 109 ? 0.445 4.531 -4.828 1.00 73.81 109 ILE A C 1
ATOM 811 O O . ILE A 1 109 ? -0.116 4.703 -3.753 1.00 73.81 109 ILE A O 1
ATOM 815 N N . VAL A 1 110 ? 0.400 3.365 -5.473 1.00 71.25 110 VAL A N 1
ATOM 816 C CA . VAL A 1 110 ? -0.395 2.200 -5.059 1.00 71.25 110 VAL A CA 1
ATOM 817 C C . VAL A 1 110 ? 0.005 1.690 -3.670 1.00 71.25 110 VAL A C 1
ATOM 819 O O . VAL A 1 110 ? -0.863 1.329 -2.875 1.00 71.25 110 VAL A O 1
ATOM 822 N N . VAL A 1 111 ? 1.298 1.711 -3.342 1.00 65.25 111 VAL A N 1
ATOM 823 C CA . VAL A 1 111 ? 1.830 1.307 -2.027 1.00 65.25 111 VAL A CA 1
ATOM 824 C C . VAL A 1 111 ? 1.312 2.212 -0.900 1.00 65.25 111 VAL A C 1
ATOM 826 O O . VAL A 1 111 ? 1.012 1.731 0.194 1.00 65.25 111 VAL A O 1
ATOM 829 N N . VAL A 1 112 ? 1.153 3.510 -1.166 1.00 69.19 112 VAL A N 1
ATOM 830 C CA . VAL A 1 112 ? 0.618 4.496 -0.206 1.00 69.19 112 VAL A CA 1
ATOM 831 C C . VAL A 1 112 ? -0.908 4.652 -0.336 1.00 69.19 112 VAL A C 1
ATOM 833 O O . VAL A 1 112 ? -1.568 5.161 0.572 1.00 69.19 112 VAL A O 1
ATOM 836 N N . LEU A 1 113 ? -1.499 4.164 -1.431 1.00 72.31 113 LEU A N 1
ATOM 837 C CA . LEU A 1 113 ? -2.893 4.396 -1.802 1.00 72.31 113 LEU A CA 1
ATOM 838 C C . LEU A 1 113 ? -3.874 3.817 -0.789 1.00 72.31 113 LEU A C 1
ATOM 840 O O . LEU A 1 113 ? -4.861 4.472 -0.492 1.00 72.31 113 LEU A O 1
ATOM 844 N N . LEU A 1 114 ? -3.634 2.626 -0.234 1.00 68.94 114 LEU A N 1
ATOM 845 C CA . LEU A 1 114 ? -4.558 2.032 0.743 1.00 68.94 114 LEU A CA 1
ATOM 846 C C . LEU A 1 114 ? -4.679 2.871 2.033 1.00 68.94 114 LEU A C 1
ATOM 848 O O . LEU A 1 114 ? -5.805 3.232 2.388 1.00 68.94 114 LEU A O 1
ATOM 852 N N . PRO A 1 115 ? -3.574 3.246 2.714 1.00 67.56 115 PRO A N 1
ATOM 853 C CA . PRO A 1 115 ? -3.622 4.208 3.818 1.00 67.56 115 PRO A CA 1
ATOM 854 C C . PRO A 1 115 ? -4.241 5.555 3.425 1.00 67.56 115 PRO A C 1
ATOM 856 O O . PRO A 1 115 ? -5.044 6.116 4.175 1.00 67.56 115 PRO A O 1
ATOM 859 N N . LEU A 1 116 ? -3.901 6.062 2.235 1.00 71.25 116 LEU A N 1
ATOM 860 C CA . LEU A 1 116 ? -4.400 7.343 1.743 1.00 71.25 116 LEU A CA 1
ATOM 861 C C . LEU A 1 116 ? -5.904 7.301 1.446 1.00 71.25 116 LEU A C 1
ATOM 863 O O . LEU A 1 116 ? -6.601 8.273 1.715 1.00 71.25 116 LEU A O 1
ATOM 867 N N . LEU A 1 117 ? -6.422 6.179 0.942 1.00 70.94 117 LEU A N 1
ATOM 868 C CA . LEU A 1 117 ? -7.842 5.959 0.684 1.00 70.94 117 LEU A CA 1
ATOM 869 C C . LEU A 1 117 ? -8.633 5.824 1.985 1.00 70.94 117 LEU A C 1
ATOM 871 O O . LEU A 1 117 ? -9.700 6.422 2.077 1.00 70.94 117 LEU A O 1
ATOM 875 N N . ASP A 1 118 ? -8.141 5.108 3.004 1.00 68.31 118 ASP A N 1
ATOM 876 C CA . ASP A 1 118 ? -8.840 5.042 4.302 1.00 68.31 118 ASP A CA 1
ATOM 877 C C . ASP A 1 118 ? -8.964 6.438 4.936 1.00 68.31 118 ASP A C 1
ATOM 879 O O . ASP A 1 118 ? -10.043 6.834 5.391 1.00 68.31 118 ASP A O 1
ATOM 883 N N . PHE A 1 119 ? -7.889 7.228 4.880 1.00 66.81 119 PHE A N 1
ATOM 884 C CA . PHE A 1 119 ? -7.899 8.611 5.346 1.00 66.81 119 PHE A CA 1
ATOM 885 C C . PHE A 1 119 ? -8.778 9.518 4.469 1.00 66.81 119 PHE A C 1
ATOM 887 O O . PHE A 1 119 ? -9.627 10.253 4.979 1.00 66.81 119 PHE A O 1
ATOM 894 N N . GLY A 1 120 ? -8.620 9.447 3.148 1.00 68.56 120 GLY A N 1
ATOM 895 C CA . GLY A 1 120 ? -9.331 10.268 2.173 1.00 68.56 120 GLY A CA 1
ATOM 896 C C . GLY A 1 120 ? -10.838 10.029 2.201 1.00 68.56 120 GLY A C 1
ATOM 897 O O . GLY A 1 120 ? -11.611 10.983 2.268 1.00 68.56 120 GLY A O 1
ATOM 898 N N . LEU A 1 121 ? -11.275 8.768 2.261 1.00 72.25 121 LEU A N 1
ATOM 899 C CA . LEU A 1 121 ? -12.690 8.412 2.401 1.00 72.25 121 LEU A CA 1
ATOM 900 C C . LEU A 1 121 ? -13.270 8.912 3.729 1.00 72.25 121 LEU A C 1
ATOM 902 O O . LEU A 1 121 ? -14.420 9.360 3.764 1.00 72.25 121 LEU A O 1
ATOM 906 N N . ALA A 1 122 ? -12.493 8.893 4.816 1.00 67.44 122 ALA A N 1
ATOM 907 C CA . ALA A 1 122 ? -12.913 9.486 6.083 1.00 67.44 122 ALA A CA 1
ATOM 908 C C . ALA A 1 122 ? -13.057 11.017 5.983 1.00 67.44 122 ALA A C 1
ATOM 910 O O . ALA A 1 122 ? -14.044 11.580 6.461 1.00 67.44 122 ALA A O 1
ATOM 911 N N . VAL A 1 123 ? -12.124 11.705 5.316 1.00 72.25 123 VAL A N 1
ATOM 912 C CA . VAL A 1 123 ? -12.192 13.155 5.062 1.00 72.25 123 VAL A CA 1
ATOM 913 C C . VAL A 1 123 ? -13.407 13.518 4.198 1.00 72.25 123 VAL A C 1
ATOM 915 O O . VAL A 1 123 ? -14.215 14.347 4.615 1.00 72.25 123 VAL A O 1
ATOM 918 N N . VAL A 1 124 ? -13.614 12.850 3.059 1.00 77.00 124 VAL A N 1
ATOM 919 C CA . VAL A 1 124 ? -14.765 13.078 2.162 1.00 77.00 124 VAL A CA 1
ATOM 920 C C . VAL A 1 124 ? -16.094 12.831 2.881 1.00 77.00 124 VAL A C 1
ATOM 922 O O . VAL A 1 124 ? -17.035 13.621 2.765 1.00 77.00 124 VAL A O 1
ATOM 925 N N . ARG A 1 125 ? -16.187 11.777 3.697 1.00 75.38 125 ARG A N 1
ATOM 926 C CA . ARG A 1 125 ? -17.389 11.479 4.492 1.00 75.38 125 ARG A CA 1
ATOM 927 C C . ARG A 1 125 ? -17.689 12.540 5.557 1.00 75.38 125 ARG A C 1
ATOM 929 O O . ARG A 1 125 ? -18.856 12.763 5.873 1.00 75.38 125 ARG A O 1
ATOM 936 N N . ARG A 1 126 ? -16.668 13.172 6.144 1.00 76.94 126 ARG A N 1
ATOM 937 C CA . ARG A 1 126 ? -16.854 14.278 7.100 1.00 76.94 126 ARG A CA 1
ATOM 938 C C . ARG A 1 126 ? -17.337 15.538 6.396 1.00 76.94 126 ARG A C 1
ATOM 940 O O . ARG A 1 126 ? -18.332 16.121 6.827 1.00 76.94 126 ARG A O 1
ATOM 947 N N . MET A 1 127 ? -16.693 15.891 5.285 1.00 81.19 127 MET A N 1
ATOM 948 C CA . MET A 1 127 ? -17.034 17.085 4.509 1.00 81.19 127 MET A CA 1
ATOM 949 C C . MET A 1 127 ? -18.427 16.988 3.881 1.00 81.19 127 MET A C 1
ATOM 951 O O . MET A 1 127 ? -19.191 17.943 3.954 1.00 81.19 127 MET A O 1
ATOM 955 N N . SER A 1 128 ? -18.821 15.815 3.373 1.00 83.12 128 SER A N 1
ATOM 956 C CA . SER A 1 128 ? -20.189 15.578 2.869 1.00 83.12 128 SER A CA 1
ATOM 957 C C . SER A 1 128 ? -21.278 15.697 3.943 1.00 83.12 128 SER A C 1
ATOM 959 O O . SER A 1 128 ? -22.449 15.845 3.614 1.00 83.12 128 SER A O 1
ATOM 961 N N . LYS A 1 129 ? -20.909 15.674 5.231 1.00 82.94 129 LYS A N 1
ATOM 962 C CA . LYS A 1 129 ? -21.806 15.923 6.371 1.00 82.94 129 LYS A CA 1
ATOM 963 C C . LYS A 1 129 ? -21.665 17.335 6.947 1.00 82.94 129 LYS A C 1
ATOM 965 O O . LYS A 1 129 ? -22.110 17.571 8.068 1.00 82.94 129 LYS A O 1
ATOM 970 N N . GLY A 1 130 ? -20.992 18.240 6.233 1.00 80.69 130 GLY A N 1
ATOM 971 C CA . GLY A 1 130 ? -20.730 19.612 6.676 1.00 80.69 130 GLY A CA 1
ATOM 972 C C . GLY A 1 130 ? -19.798 19.715 7.888 1.00 80.69 130 GLY A C 1
ATOM 973 O O . GLY A 1 130 ? -19.728 20.766 8.517 1.00 80.69 130 GLY A O 1
ATOM 974 N N . LYS A 1 131 ? -19.095 18.635 8.257 1.00 77.75 131 LYS A N 1
ATOM 975 C CA . LYS A 1 131 ? -18.147 18.640 9.377 1.00 77.75 131 LYS A CA 1
ATOM 976 C C . LYS A 1 131 ? -16.746 18.993 8.890 1.00 77.75 131 LYS A C 1
ATOM 978 O O . LYS A 1 131 ? -16.354 18.628 7.784 1.00 77.75 131 LYS A O 1
ATOM 983 N N . SER A 1 132 ? -15.972 19.638 9.763 1.00 79.75 132 SER A N 1
ATOM 984 C CA . SER A 1 132 ? -14.560 19.938 9.505 1.00 79.75 132 SER A CA 1
ATOM 985 C C . SER A 1 132 ? -13.771 18.664 9.141 1.00 79.75 132 SER A C 1
ATOM 987 O O . SER A 1 132 ? -13.988 17.623 9.779 1.00 79.75 132 SER A O 1
ATOM 989 N N . PRO A 1 133 ? -12.819 18.735 8.188 1.00 69.00 133 PRO A N 1
ATOM 990 C CA . PRO A 1 133 ? -11.911 17.636 7.845 1.00 69.00 133 PRO A CA 1
ATOM 991 C C . PRO A 1 133 ? -11.159 17.052 9.047 1.00 69.00 133 PRO A C 1
ATOM 993 O O . PRO A 1 133 ? -10.829 15.870 9.044 1.00 69.00 133 PRO A O 1
ATOM 996 N N . PHE A 1 134 ? -10.929 17.861 10.084 1.00 69.88 134 PHE A N 1
ATOM 997 C CA . PHE A 1 134 ? -10.202 17.483 11.300 1.00 69.88 134 PHE A CA 1
ATOM 998 C C . PHE A 1 134 ? -11.117 17.043 12.448 1.00 69.88 134 PHE A C 1
ATOM 1000 O O . PHE A 1 134 ? -10.647 16.761 13.547 1.00 69.88 134 PHE A O 1
ATOM 1007 N N . SER A 1 135 ? -12.433 16.980 12.225 1.00 67.94 135 SER A N 1
ATOM 1008 C CA . SER A 1 135 ? -13.354 16.498 13.256 1.00 67.94 135 SER A CA 1
ATOM 1009 C C . SER A 1 135 ? -13.096 15.012 13.571 1.00 67.94 135 SER A C 1
ATOM 1011 O O . SER A 1 135 ? -12.865 14.233 12.640 1.00 67.94 135 SER A O 1
ATOM 1013 N N . PRO A 1 136 ? -13.138 14.581 14.848 1.00 57.47 136 PRO A N 1
ATOM 1014 C CA . PRO A 1 136 ? -12.936 13.179 15.208 1.00 57.47 136 PRO A CA 1
ATOM 1015 C C . PRO A 1 136 ? -13.963 12.283 14.503 1.00 57.47 136 PRO A C 1
ATOM 1017 O O . PRO A 1 136 ? -15.171 12.467 14.670 1.00 57.47 136 PRO A O 1
ATOM 1020 N N . ASP A 1 137 ? -13.496 11.315 13.710 1.00 60.22 137 ASP A N 1
ATOM 1021 C CA . ASP A 1 137 ? -14.352 10.328 13.047 1.00 60.22 137 ASP A CA 1
ATOM 1022 C C . ASP A 1 137 ? -14.002 8.930 13.552 1.00 60.22 137 ASP A C 1
ATOM 1024 O O . ASP A 1 137 ? -12.861 8.488 13.479 1.00 60.22 137 ASP A O 1
ATOM 1028 N N . ARG A 1 138 ? -15.006 8.225 14.074 1.00 55.00 138 ARG A N 1
ATOM 1029 C CA . ARG A 1 138 ? -14.871 6.843 14.549 1.00 55.00 138 ARG A CA 1
ATOM 1030 C C . ARG A 1 138 ? -15.164 5.819 13.449 1.00 55.00 138 ARG A C 1
ATOM 1032 O O . ARG A 1 138 ? -15.188 4.632 13.722 1.00 55.00 138 ARG A O 1
ATOM 1039 N N . LYS A 1 139 ? -15.415 6.232 12.202 1.00 58.03 139 LYS A N 1
ATOM 1040 C CA . LYS A 1 139 ? -15.827 5.323 11.116 1.00 58.03 139 LYS A CA 1
ATOM 1041 C C . LYS A 1 139 ? -14.702 4.963 10.140 1.00 58.03 139 LYS A C 1
ATOM 1043 O O . LYS A 1 139 ? -14.935 4.886 8.932 1.00 58.03 139 LYS A O 1
ATOM 1048 N N . HIS A 1 140 ? -13.480 4.755 10.619 1.00 71.81 140 HIS A N 1
ATOM 1049 C CA . HIS A 1 140 ? -12.427 4.176 9.774 1.00 71.81 140 HIS A CA 1
ATOM 1050 C C . HIS A 1 140 ? -12.831 2.779 9.291 1.00 71.81 140 HIS A C 1
ATOM 1052 O O . HIS A 1 140 ? -13.653 2.118 9.935 1.00 71.81 140 HIS A O 1
ATOM 1058 N N . LEU A 1 141 ? -12.295 2.331 8.152 1.00 65.62 141 LEU A N 1
ATOM 1059 C CA . LEU A 1 141 ? -12.661 1.039 7.563 1.00 65.62 141 LEU A CA 1
ATOM 1060 C C . LEU A 1 141 ? -12.488 -0.112 8.573 1.00 65.62 141 LEU A C 1
ATOM 1062 O O . LEU A 1 141 ? -13.344 -0.987 8.636 1.00 65.62 141 LEU A O 1
ATOM 1066 N N . HIS A 1 142 ? -11.489 -0.035 9.461 1.00 73.94 142 HIS A N 1
ATOM 1067 C CA . HIS A 1 142 ? -11.316 -0.963 10.584 1.00 73.94 142 HIS A CA 1
ATOM 1068 C C . HIS A 1 142 ? -12.545 -1.044 11.505 1.00 73.94 142 HIS A C 1
ATOM 1070 O O . HIS A 1 142 ? -13.046 -2.131 11.760 1.00 73.94 142 HIS A O 1
ATOM 1076 N N . HIS A 1 143 ? -13.084 0.088 11.970 1.00 75.44 143 HIS A N 1
ATOM 1077 C CA . HIS A 1 143 ? -14.276 0.083 12.829 1.00 75.44 143 HIS A CA 1
ATOM 1078 C C . HIS A 1 143 ? -15.531 -0.350 12.073 1.00 75.44 143 HIS A C 1
ATOM 1080 O O . HIS A 1 143 ? -16.344 -1.072 12.633 1.00 75.44 143 HIS A O 1
ATOM 1086 N N . ARG A 1 144 ? -15.652 -0.025 10.778 1.00 75.12 144 ARG A N 1
ATOM 1087 C CA . ARG A 1 144 ? -16.759 -0.547 9.959 1.00 75.12 144 ARG A CA 1
ATOM 1088 C C . ARG A 1 144 ? -16.732 -2.069 9.855 1.00 75.12 144 ARG A C 1
ATOM 1090 O O . ARG A 1 144 ? -17.789 -2.678 9.795 1.00 75.12 144 ARG A O 1
ATOM 1097 N N . MET A 1 145 ? -15.553 -2.683 9.826 1.00 75.62 145 MET A N 1
ATOM 1098 C CA . MET A 1 145 ? -15.436 -4.141 9.814 1.00 75.62 145 MET A CA 1
ATOM 1099 C C . MET A 1 145 ? -15.838 -4.763 11.147 1.00 75.62 145 MET A C 1
ATOM 1101 O O . MET A 1 145 ? -16.535 -5.775 11.143 1.00 75.62 145 MET A O 1
ATOM 1105 N N . LEU A 1 146 ? -15.491 -4.121 12.264 1.00 79.69 146 LEU A N 1
ATOM 1106 C CA . LEU A 1 146 ? -15.990 -4.516 13.584 1.00 79.69 146 LEU A CA 1
ATOM 1107 C C . LEU A 1 146 ? -17.518 -4.393 13.665 1.00 79.69 146 LEU A C 1
ATOM 1109 O O . LEU A 1 146 ? -18.177 -5.321 14.124 1.00 79.69 146 LEU A O 1
ATOM 1113 N N . ASP A 1 147 ? -18.088 -3.304 13.139 1.00 79.50 147 ASP A N 1
ATOM 1114 C CA . ASP A 1 147 ? -19.541 -3.091 13.075 1.00 79.50 147 ASP A CA 1
ATOM 1115 C C . ASP A 1 147 ? -20.248 -4.140 12.192 1.00 79.50 147 ASP A C 1
ATOM 1117 O O . ASP A 1 147 ? -21.403 -4.481 12.439 1.00 79.50 147 ASP A O 1
ATOM 1121 N N . MET A 1 148 ? -19.564 -4.671 11.168 1.00 78.44 148 MET A N 1
ATOM 1122 C CA . MET A 1 148 ? -20.062 -5.775 10.333 1.00 78.44 148 MET A CA 1
ATOM 1123 C C . MET A 1 148 ? -19.997 -7.140 11.036 1.00 78.44 148 MET A C 1
ATOM 1125 O O . MET A 1 148 ? -20.594 -8.090 10.540 1.00 78.44 148 MET A O 1
ATOM 1129 N N . GLY A 1 149 ? -19.315 -7.250 12.181 1.00 81.75 149 GLY A N 1
ATOM 1130 C CA . GLY A 1 149 ? -19.191 -8.484 12.960 1.00 81.75 149 GLY A CA 1
ATOM 1131 C C . GLY A 1 149 ? -17.842 -9.197 12.836 1.00 81.75 149 GLY A C 1
ATOM 1132 O O . GLY A 1 149 ? -17.725 -10.329 13.296 1.00 81.75 149 GLY A O 1
ATOM 1133 N N . HIS A 1 150 ? -16.824 -8.572 12.235 1.00 84.56 150 HIS A N 1
ATOM 1134 C CA . HIS A 1 150 ? -15.458 -9.109 12.245 1.00 84.56 150 HIS A CA 1
ATOM 1135 C C . HIS A 1 150 ? -14.789 -8.922 13.607 1.00 84.56 150 HIS A C 1
ATOM 1137 O O . HIS A 1 150 ? -15.059 -7.955 14.318 1.00 84.56 150 HIS A O 1
ATOM 1143 N N . SER A 1 151 ? -13.866 -9.819 13.961 1.00 85.25 151 SER A N 1
ATOM 1144 C CA . SER A 1 151 ? -12.998 -9.600 15.119 1.00 85.25 151 SER A CA 1
ATOM 1145 C C . SER A 1 151 ? -11.898 -8.575 14.809 1.00 85.25 151 SER A C 1
ATOM 1147 O O . SER A 1 151 ? -11.530 -8.379 13.649 1.00 85.25 151 SER A O 1
ATOM 1149 N N . ASP A 1 152 ? -11.302 -7.966 15.843 1.00 82.12 152 ASP A N 1
ATOM 1150 C CA . ASP A 1 152 ? -10.143 -7.066 15.681 1.00 82.12 152 ASP A CA 1
ATOM 1151 C C . ASP A 1 152 ? -8.996 -7.732 14.904 1.00 82.12 152 ASP A C 1
ATOM 1153 O O . ASP A 1 152 ? -8.308 -7.089 14.113 1.00 82.12 152 ASP A O 1
ATOM 1157 N N . ARG A 1 153 ? -8.788 -9.040 15.107 1.00 84.44 153 ARG A N 1
ATOM 1158 C CA . ARG A 1 153 ? -7.744 -9.797 14.403 1.00 84.44 153 ARG A CA 1
ATOM 1159 C C . ARG A 1 153 ? -8.101 -9.992 12.933 1.00 84.44 153 ARG A C 1
ATOM 1161 O O . ARG A 1 153 ? -7.244 -9.766 12.083 1.00 84.44 153 ARG A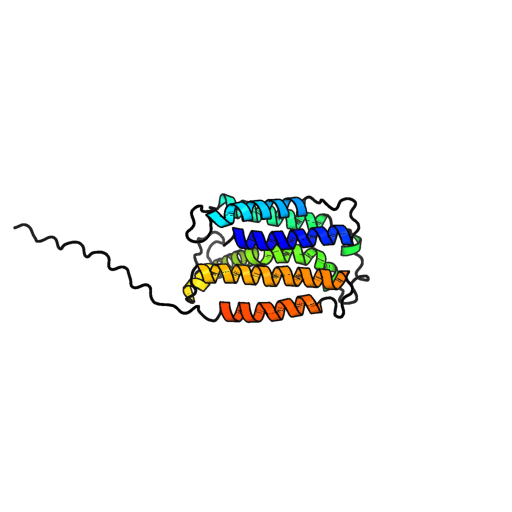 O 1
ATOM 1168 N N . ASP A 1 154 ? -9.349 -10.350 12.643 1.00 84.50 154 ASP A N 1
ATOM 1169 C CA . ASP A 1 154 ? -9.815 -10.577 11.271 1.00 84.50 154 ASP A CA 1
ATOM 1170 C C . ASP A 1 154 ? -9.753 -9.287 10.458 1.00 84.50 154 ASP A C 1
ATOM 1172 O O . ASP A 1 154 ? -9.208 -9.281 9.357 1.00 84.50 154 ASP A O 1
ATOM 1176 N N . ALA A 1 155 ? -10.211 -8.169 11.033 1.00 84.88 155 ALA A N 1
ATOM 1177 C CA . ALA A 1 155 ? -10.120 -6.864 10.393 1.00 84.88 155 ALA A CA 1
ATOM 1178 C C . ALA A 1 155 ? -8.666 -6.542 10.012 1.00 84.88 155 ALA A C 1
ATOM 1180 O O . ALA A 1 155 ? -8.391 -6.222 8.857 1.00 84.88 155 ALA A O 1
ATOM 1181 N N . VAL A 1 156 ? -7.715 -6.699 10.941 1.00 86.94 156 VAL A N 1
ATOM 1182 C CA . VAL A 1 156 ? -6.286 -6.456 10.677 1.00 86.94 156 VAL A CA 1
ATOM 1183 C C . VAL A 1 156 ? -5.732 -7.365 9.574 1.00 86.94 156 VAL A C 1
ATOM 1185 O O . VAL A 1 156 ? -5.034 -6.873 8.687 1.00 86.94 156 VAL A O 1
ATOM 1188 N N . LEU A 1 157 ? -6.052 -8.661 9.597 1.00 88.38 157 LEU A N 1
ATOM 1189 C CA . LEU A 1 157 ? -5.590 -9.614 8.584 1.00 88.38 157 LEU A CA 1
ATOM 1190 C C . LEU A 1 157 ? -6.154 -9.305 7.196 1.00 88.38 157 LEU A C 1
ATOM 1192 O O . LEU A 1 157 ? -5.433 -9.426 6.209 1.00 88.38 157 LEU A O 1
ATOM 1196 N N . ILE A 1 158 ? -7.402 -8.848 7.107 1.00 88.69 158 ILE A N 1
ATOM 1197 C CA . ILE A 1 158 ? -8.017 -8.455 5.837 1.00 88.69 158 ILE A CA 1
ATOM 1198 C C . ILE A 1 158 ? -7.310 -7.230 5.244 1.00 88.69 158 ILE A C 1
ATOM 1200 O O . ILE A 1 158 ? -7.045 -7.207 4.043 1.00 88.69 158 ILE A O 1
ATOM 1204 N N . PHE A 1 159 ? -6.917 -6.244 6.057 1.00 86.62 159 PHE A N 1
ATOM 1205 C CA . PHE A 1 159 ? -6.083 -5.137 5.567 1.00 86.62 159 PHE A CA 1
ATOM 1206 C C . PHE A 1 159 ? -4.712 -5.606 5.084 1.00 86.62 159 PHE A C 1
ATOM 1208 O O . PHE A 1 159 ? -4.221 -5.097 4.076 1.00 86.62 159 PHE A O 1
ATOM 1215 N N . TYR A 1 160 ? -4.086 -6.562 5.776 1.00 90.25 160 TYR A N 1
ATOM 1216 C CA . TYR A 1 160 ? -2.814 -7.142 5.334 1.00 90.25 160 TYR A CA 1
ATOM 1217 C C . TYR A 1 160 ? -2.976 -7.874 4.006 1.00 90.25 160 TYR A C 1
ATOM 1219 O O . TYR A 1 160 ? -2.162 -7.673 3.109 1.00 90.25 160 TYR A O 1
ATOM 1227 N N . ALA A 1 161 ? -4.060 -8.635 3.846 1.00 91.38 161 ALA A N 1
ATOM 1228 C CA . ALA A 1 161 ? -4.382 -9.336 2.613 1.00 91.38 161 ALA A CA 1
ATOM 1229 C C . ALA A 1 161 ? -4.616 -8.362 1.449 1.00 91.38 161 ALA A C 1
ATOM 1231 O O . ALA A 1 161 ? -3.960 -8.494 0.421 1.00 91.38 161 ALA A O 1
ATOM 1232 N N . TRP A 1 162 ? -5.452 -7.331 1.620 1.00 89.81 162 TRP A N 1
ATOM 1233 C CA . TRP A 1 162 ? -5.652 -6.299 0.593 1.00 89.81 162 TRP A CA 1
ATOM 1234 C C . TRP A 1 162 ? -4.354 -5.576 0.234 1.00 89.81 162 TRP A C 1
ATOM 1236 O O . TRP A 1 162 ? -4.078 -5.373 -0.946 1.00 89.81 162 TRP A O 1
ATOM 1246 N N . THR A 1 163 ? -3.531 -5.235 1.231 1.00 88.88 163 THR A N 1
ATOM 1247 C CA . THR A 1 163 ? -2.229 -4.593 0.997 1.00 88.88 163 THR A CA 1
ATOM 1248 C C . THR A 1 163 ? -1.306 -5.502 0.198 1.00 88.88 163 THR A C 1
ATOM 1250 O O . THR A 1 163 ? -0.727 -5.057 -0.790 1.00 88.88 163 THR A O 1
ATOM 1253 N N . ALA A 1 164 ? -1.201 -6.777 0.573 1.00 91.00 164 ALA A N 1
ATOM 1254 C CA . ALA A 1 164 ? -0.373 -7.755 -0.122 1.00 91.00 164 ALA A CA 1
ATOM 1255 C C . ALA A 1 164 ? -0.868 -8.000 -1.551 1.00 91.00 164 ALA A C 1
ATOM 1257 O O . ALA A 1 164 ? -0.073 -7.917 -2.480 1.00 91.00 164 ALA A O 1
ATOM 1258 N N . VAL A 1 165 ? -2.171 -8.234 -1.743 1.00 92.31 165 VAL A N 1
ATOM 1259 C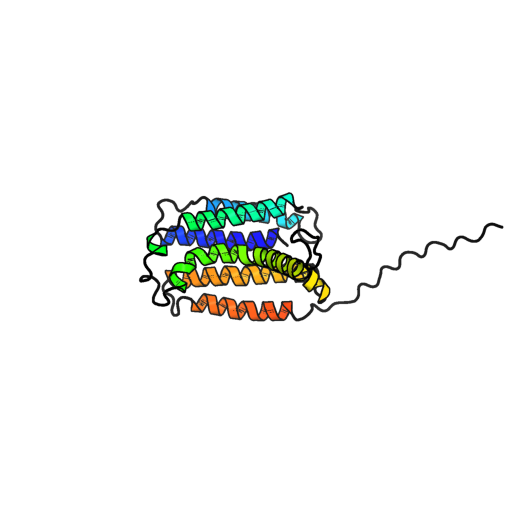 CA . VAL A 1 165 ? -2.766 -8.479 -3.063 1.00 92.31 165 VAL A CA 1
ATOM 1260 C C . VAL A 1 165 ? -2.508 -7.296 -3.981 1.00 92.31 165 VAL A C 1
ATOM 1262 O O . VAL A 1 165 ? -1.943 -7.480 -5.053 1.00 92.31 165 VAL A O 1
ATOM 1265 N N . VAL A 1 166 ? -2.859 -6.080 -3.562 1.00 88.38 166 VAL A N 1
ATOM 1266 C CA . VAL A 1 166 ? -2.707 -4.880 -4.394 1.00 88.38 166 VAL A CA 1
ATOM 1267 C C . VAL A 1 166 ? -1.235 -4.620 -4.728 1.00 88.38 166 VAL A C 1
ATOM 1269 O O . VAL A 1 166 ? -0.894 -4.473 -5.899 1.00 88.38 166 VAL A O 1
ATOM 1272 N N . SER A 1 167 ? -0.351 -4.607 -3.728 1.00 87.38 167 SER A N 1
ATOM 1273 C CA . SER A 1 167 ? 1.064 -4.278 -3.944 1.00 87.38 167 SER A CA 1
ATOM 1274 C C . SER A 1 167 ? 1.799 -5.343 -4.770 1.00 87.38 167 SER A C 1
ATOM 1276 O O . SER A 1 167 ? 2.491 -4.995 -5.728 1.00 87.38 167 SER A O 1
ATOM 1278 N N . LEU A 1 168 ? 1.606 -6.635 -4.479 1.00 90.75 168 LEU A N 1
ATOM 1279 C CA . LEU A 1 168 ? 2.223 -7.725 -5.243 1.00 90.75 168 LEU A CA 1
ATOM 1280 C C . LEU A 1 168 ? 1.674 -7.817 -6.668 1.00 90.75 168 LEU A C 1
ATOM 1282 O O . LEU A 1 168 ? 2.438 -8.129 -7.575 1.00 90.75 168 LEU A O 1
ATOM 1286 N N . SER A 1 169 ? 0.390 -7.510 -6.893 1.00 89.19 169 SER A N 1
ATOM 1287 C CA . SER A 1 169 ? -0.181 -7.477 -8.250 1.00 89.19 169 SER A CA 1
ATOM 1288 C C . SER A 1 169 ? 0.567 -6.495 -9.141 1.00 89.19 169 SER A C 1
ATOM 1290 O O . SER A 1 169 ? 0.949 -6.843 -10.255 1.00 89.19 169 SER A O 1
ATOM 1292 N N . VAL A 1 170 ? 0.817 -5.280 -8.644 1.00 84.19 170 VAL A N 1
ATOM 1293 C CA . VAL A 1 170 ? 1.520 -4.252 -9.422 1.00 84.19 170 VAL A CA 1
ATOM 1294 C C . VAL A 1 170 ? 2.996 -4.609 -9.598 1.00 84.19 170 VAL A C 1
ATOM 1296 O O . VAL A 1 170 ? 3.526 -4.438 -10.693 1.00 84.19 170 VAL A O 1
ATOM 1299 N N . LEU A 1 171 ? 3.646 -5.188 -8.581 1.00 87.31 171 LEU A N 1
ATOM 1300 C CA . LEU A 1 171 ? 5.008 -5.713 -8.729 1.00 87.31 171 LEU A CA 1
ATOM 1301 C C . LEU A 1 171 ? 5.082 -6.807 -9.810 1.00 87.31 171 LEU A C 1
ATOM 1303 O O . LEU A 1 171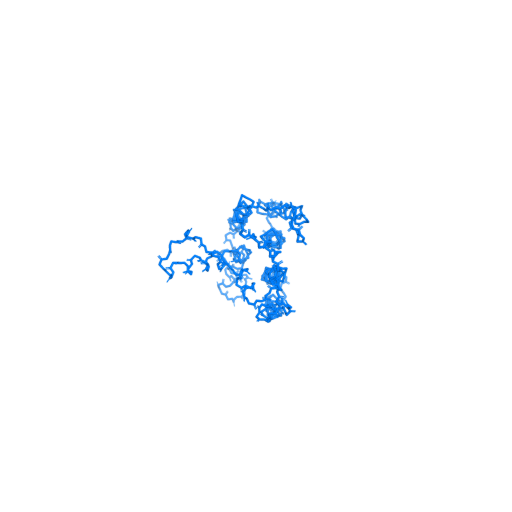 ? 5.995 -6.799 -10.630 1.00 87.31 171 LEU A O 1
ATOM 1307 N N . LEU A 1 172 ? 4.109 -7.721 -9.853 1.00 88.44 172 LEU A N 1
ATOM 1308 C CA . LEU A 1 172 ? 4.025 -8.762 -10.880 1.00 88.44 172 LEU A CA 1
ATOM 1309 C C . LEU A 1 172 ? 3.735 -8.193 -12.272 1.00 88.44 172 LEU A C 1
ATOM 1311 O O . LEU A 1 172 ? 4.280 -8.707 -13.244 1.00 88.44 172 LEU A O 1
ATOM 1315 N N . MET A 1 173 ? 2.919 -7.137 -12.386 1.00 83.50 173 MET A N 1
ATOM 1316 C CA . MET A 1 173 ? 2.739 -6.421 -13.656 1.00 83.50 173 MET A CA 1
ATOM 1317 C C . MET A 1 173 ? 4.069 -5.836 -14.140 1.00 83.50 173 MET A C 1
ATOM 1319 O O . MET A 1 173 ? 4.406 -6.004 -15.308 1.00 83.50 173 MET A O 1
ATOM 1323 N N . TYR A 1 174 ? 4.836 -5.205 -13.246 1.00 82.00 174 TYR A N 1
ATOM 1324 C CA . TYR A 1 174 ? 6.151 -4.655 -13.572 1.00 82.00 174 TYR A CA 1
ATOM 1325 C C . TYR A 1 174 ? 7.126 -5.748 -14.042 1.00 82.00 174 TYR A C 1
ATOM 1327 O O . TYR A 1 174 ? 7.674 -5.654 -15.138 1.00 82.00 174 TYR A O 1
ATOM 1335 N N . ILE A 1 175 ? 7.265 -6.841 -13.284 1.00 85.50 175 ILE A N 1
ATOM 1336 C CA . ILE A 1 175 ? 8.131 -7.970 -13.668 1.00 85.50 175 ILE A CA 1
ATOM 1337 C C . ILE A 1 175 ? 7.691 -8.579 -15.003 1.00 85.50 175 ILE A C 1
ATOM 1339 O O . ILE A 1 175 ? 8.526 -8.850 -15.860 1.00 85.50 175 ILE A O 1
ATOM 1343 N N . GLY A 1 176 ? 6.386 -8.784 -15.203 1.00 83.00 176 GLY A N 1
ATOM 1344 C CA . GLY A 1 176 ? 5.854 -9.343 -16.445 1.00 83.00 176 GLY A CA 1
ATOM 1345 C C . GLY A 1 176 ? 6.168 -8.474 -17.664 1.00 83.00 176 GLY A C 1
ATOM 1346 O O . GLY A 1 176 ? 6.451 -9.008 -18.737 1.00 83.00 176 GLY A O 1
ATOM 1347 N N . THR A 1 177 ? 6.186 -7.148 -17.490 1.00 77.25 177 THR A N 1
ATOM 1348 C CA . THR A 1 177 ? 6.575 -6.211 -18.551 1.00 77.25 177 THR A CA 1
ATOM 1349 C C . THR A 1 177 ? 8.065 -6.236 -18.852 1.00 77.25 177 THR A C 1
ATOM 1351 O O . THR A 1 177 ? 8.425 -6.319 -20.023 1.00 77.25 177 THR A O 1
ATOM 1354 N N . THR A 1 178 ? 8.933 -6.219 -17.837 1.00 76.06 178 THR A N 1
ATOM 1355 C CA . THR A 1 178 ? 10.386 -6.168 -18.061 1.00 76.06 178 THR A CA 1
ATOM 1356 C C . THR A 1 178 ? 10.960 -7.514 -18.497 1.00 76.06 178 THR A C 1
ATOM 1358 O O . THR A 1 178 ? 11.896 -7.557 -19.288 1.00 76.06 178 THR A O 1
ATOM 1361 N N . ALA A 1 179 ? 10.358 -8.628 -18.071 1.00 81.94 179 ALA A N 1
ATOM 1362 C CA . ALA A 1 179 ? 10.759 -9.978 -18.469 1.00 81.94 179 ALA A CA 1
ATOM 1363 C C . ALA A 1 179 ? 10.140 -10.457 -19.799 1.00 81.94 179 ALA A C 1
ATOM 1365 O O . ALA A 1 179 ? 10.412 -11.582 -20.221 1.00 81.94 179 ALA A O 1
ATOM 1366 N N . GLY A 1 180 ? 9.285 -9.654 -20.448 1.00 76.12 180 GLY A N 1
ATOM 1367 C CA . GLY A 1 180 ? 8.656 -10.004 -21.727 1.00 76.12 180 GLY A CA 1
ATOM 1368 C C . GLY A 1 180 ? 7.711 -11.209 -21.654 1.00 76.12 180 GLY A C 1
ATOM 1369 O O . GLY A 1 180 ? 7.622 -11.993 -22.600 1.00 76.12 180 GLY A O 1
ATOM 1370 N N . TRP A 1 181 ? 7.024 -11.403 -20.525 1.00 77.75 181 TRP A N 1
ATOM 1371 C CA . TRP A 1 181 ? 6.115 -12.536 -20.343 1.00 77.75 181 TRP A CA 1
ATOM 1372 C C . TRP A 1 181 ? 4.904 -12.455 -21.289 1.00 77.75 181 TRP A C 1
ATOM 1374 O O . TRP A 1 181 ? 4.414 -11.357 -21.581 1.00 77.75 181 TRP A O 1
ATOM 1384 N N . PRO A 1 182 ? 4.362 -13.600 -21.753 1.00 70.38 182 PRO A N 1
ATOM 1385 C CA . PRO A 1 182 ? 3.170 -13.607 -22.592 1.00 70.38 182 PRO A CA 1
ATOM 1386 C C . PRO A 1 182 ? 2.001 -12.938 -21.857 1.00 70.38 182 PRO A C 1
ATOM 1388 O O . PRO A 1 182 ? 1.605 -13.347 -20.767 1.00 70.38 182 PRO A O 1
ATOM 1391 N N . GLY A 1 183 ? 1.461 -11.878 -22.463 1.00 72.38 183 GLY A N 1
ATOM 1392 C CA . GLY A 1 183 ? 0.387 -11.070 -21.885 1.00 72.38 183 GLY A CA 1
ATOM 1393 C C . GLY A 1 183 ? 0.841 -9.894 -21.013 1.00 72.38 183 GLY A C 1
ATOM 1394 O O . GLY A 1 183 ? -0.038 -9.184 -20.531 1.00 72.38 183 GLY A O 1
ATOM 1395 N N . LEU A 1 184 ? 2.153 -9.655 -20.842 1.00 78.38 184 LEU A N 1
ATOM 1396 C CA . LEU A 1 184 ? 2.775 -8.522 -20.130 1.00 78.38 184 LEU A CA 1
ATOM 1397 C C . LEU A 1 184 ? 2.185 -8.288 -18.725 1.00 78.38 184 LEU A C 1
ATOM 1399 O O . LEU A 1 184 ? 2.677 -8.819 -17.735 1.00 78.38 184 LEU A O 1
ATOM 1403 N N . TYR A 1 185 ? 1.086 -7.539 -18.648 1.00 79.81 185 TYR A N 1
ATOM 1404 C CA . TYR A 1 185 ? 0.328 -7.219 -17.438 1.00 79.81 185 TYR A CA 1
ATOM 1405 C C . TYR A 1 185 ? -0.533 -8.375 -16.918 1.00 79.81 185 TYR A C 1
ATOM 1407 O O . TYR A 1 185 ? -0.930 -8.379 -15.750 1.00 79.81 185 TYR A O 1
ATOM 1415 N N . LEU A 1 186 ? -0.856 -9.338 -17.785 1.00 83.75 186 LEU A N 1
ATOM 1416 C CA . LEU A 1 186 ? -1.807 -10.412 -17.513 1.00 83.75 186 LEU A CA 1
ATOM 1417 C C . LEU A 1 186 ? -1.501 -11.175 -16.213 1.00 83.75 186 LEU A C 1
ATOM 1419 O O . LEU A 1 186 ? -2.433 -11.375 -15.442 1.00 83.75 186 LEU A O 1
ATOM 1423 N N . PRO A 1 187 ? -0.246 -11.537 -15.889 1.00 86.94 187 PRO A N 1
ATOM 1424 C CA . PRO A 1 187 ? 0.065 -12.269 -14.659 1.00 86.94 187 PRO A CA 1
ATOM 1425 C C . PRO A 1 187 ? -0.284 -11.484 -13.390 1.00 86.94 187 PRO A C 1
ATOM 1427 O O . PRO A 1 187 ? -0.867 -12.039 -12.460 1.00 86.94 187 PRO A O 1
ATOM 1430 N N . GLY A 1 188 ? 0.003 -10.179 -13.366 1.00 87.25 188 GLY A N 1
ATOM 1431 C CA . GLY A 1 188 ? -0.352 -9.325 -12.236 1.00 87.25 188 GLY A CA 1
ATOM 1432 C C . GLY A 1 188 ? -1.854 -9.040 -12.146 1.00 87.25 188 GLY A C 1
ATOM 1433 O O . GLY A 1 188 ? -2.407 -9.050 -11.050 1.00 87.25 188 GLY A O 1
ATOM 1434 N N . VAL A 1 189 ? -2.548 -8.887 -13.281 1.00 86.75 189 VAL A N 1
ATOM 1435 C CA . VAL A 1 189 ? -4.019 -8.757 -13.315 1.00 86.75 189 VAL A CA 1
ATOM 1436 C C . VAL A 1 189 ? -4.698 -10.043 -12.842 1.00 86.75 189 VAL A C 1
ATOM 1438 O O . VAL A 1 189 ? -5.634 -9.991 -12.049 1.00 86.75 189 VAL A O 1
ATOM 1441 N N . VAL A 1 190 ? -4.217 -11.205 -13.284 1.00 90.94 190 VAL A N 1
ATOM 1442 C CA . VAL A 1 190 ? -4.724 -12.511 -12.848 1.00 90.94 190 VAL A CA 1
ATOM 1443 C C . VAL A 1 190 ? -4.503 -12.682 -11.349 1.00 90.94 190 VAL A C 1
ATOM 1445 O O . VAL A 1 190 ? -5.442 -13.044 -10.645 1.00 90.94 190 VAL A O 1
ATOM 1448 N N . PHE A 1 191 ? -3.315 -12.354 -10.836 1.00 92.62 191 PHE A N 1
ATOM 1449 C CA . PHE A 1 191 ? -3.051 -12.381 -9.399 1.00 92.62 191 PHE A CA 1
ATOM 1450 C C . PHE A 1 191 ? -3.975 -11.428 -8.625 1.00 92.62 191 PHE A C 1
ATOM 1452 O O . PHE A 1 191 ? -4.542 -11.828 -7.607 1.00 92.62 191 PHE A O 1
ATOM 1459 N N . PHE A 1 192 ? -4.206 -10.213 -9.137 1.00 90.88 192 PHE A N 1
ATOM 1460 C CA . PHE A 1 192 ? -5.146 -9.267 -8.538 1.00 90.88 192 PHE A CA 1
ATOM 1461 C C . PHE A 1 192 ? -6.556 -9.843 -8.476 1.00 90.88 192 PHE A C 1
ATOM 1463 O O . PHE A 1 192 ? -7.158 -9.840 -7.412 1.00 90.88 192 PHE A O 1
ATOM 1470 N N . VAL A 1 193 ? -7.087 -10.364 -9.583 1.00 91.94 193 VAL A N 1
ATOM 1471 C CA . VAL A 1 193 ? -8.453 -10.904 -9.634 1.00 91.94 193 VAL A CA 1
ATOM 1472 C C . VAL A 1 193 ? -8.589 -12.119 -8.715 1.00 91.94 193 VAL A C 1
ATOM 1474 O O . VAL A 1 193 ? -9.521 -12.179 -7.910 1.00 91.94 193 VAL A O 1
ATOM 1477 N N . LEU A 1 194 ? -7.637 -13.054 -8.774 1.00 93.88 194 LEU A N 1
ATOM 1478 C CA . LEU A 1 194 ? -7.633 -14.256 -7.940 1.00 93.88 194 LEU A CA 1
ATOM 1479 C C . LEU A 1 194 ? -7.465 -13.944 -6.450 1.00 93.88 194 LEU A C 1
ATOM 1481 O O . LEU A 1 194 ? -8.014 -14.669 -5.629 1.00 93.88 194 LEU A O 1
ATOM 1485 N N . GLY A 1 195 ? -6.734 -12.886 -6.090 1.00 91.19 195 GLY A N 1
ATOM 1486 C CA . GLY A 1 195 ? -6.548 -12.454 -4.703 1.00 91.19 195 GLY A CA 1
ATOM 1487 C C . GLY A 1 195 ? -7.675 -11.556 -4.183 1.00 91.19 195 GLY A C 1
ATOM 1488 O O . GLY A 1 195 ? -8.103 -11.691 -3.035 1.00 91.19 195 GLY A O 1
ATOM 1489 N N . ALA A 1 196 ? -8.195 -10.662 -5.024 1.00 90.31 196 ALA A N 1
ATOM 1490 C CA . ALA A 1 196 ? -9.224 -9.694 -4.663 1.00 90.31 196 ALA A CA 1
ATOM 1491 C C . ALA A 1 196 ? -10.573 -10.368 -4.420 1.00 90.31 196 ALA A C 1
ATOM 1493 O O . ALA A 1 196 ? -11.284 -9.958 -3.508 1.00 90.31 196 ALA A O 1
ATOM 1494 N N . VAL A 1 197 ? -10.920 -11.418 -5.175 1.00 90.38 197 VAL A N 1
ATOM 1495 C CA . VAL A 1 197 ? -12.187 -12.143 -4.990 1.00 90.38 197 VAL A CA 1
ATOM 1496 C C . VAL A 1 197 ? -12.285 -12.763 -3.582 1.00 90.38 197 VAL A C 1
ATOM 1498 O O . VAL A 1 197 ? -13.227 -12.420 -2.867 1.00 90.38 197 VAL A O 1
ATOM 1501 N N . PRO A 1 198 ? -11.323 -13.579 -3.103 1.00 90.19 198 PRO A N 1
ATOM 1502 C CA . PRO A 1 198 ? -11.300 -14.053 -1.719 1.00 90.19 198 PRO A CA 1
ATOM 1503 C C . PRO A 1 198 ? -11.265 -12.919 -0.694 1.00 90.19 198 PRO A C 1
ATOM 1505 O O . PRO A 1 198 ? -12.006 -12.969 0.286 1.00 90.19 198 PRO A O 1
ATOM 1508 N N . CYS A 1 199 ? -10.453 -11.877 -0.916 1.00 88.69 199 CYS A N 1
ATOM 1509 C CA . CYS A 1 199 ? -10.383 -10.741 0.006 1.00 88.69 199 CYS A CA 1
ATOM 1510 C C . CYS A 1 199 ? -11.736 -10.034 0.135 1.00 88.69 199 CYS A C 1
ATOM 1512 O O . CYS A 1 199 ? -12.151 -9.706 1.245 1.00 88.69 199 CYS A O 1
ATOM 1514 N N . LEU A 1 200 ? -12.453 -9.837 -0.972 1.00 88.00 200 LEU A N 1
ATOM 1515 C CA . LEU A 1 200 ? -13.784 -9.239 -0.994 1.00 88.00 200 LEU A CA 1
ATOM 1516 C C . LEU A 1 200 ? -14.803 -10.137 -0.287 1.00 88.00 200 LEU A C 1
ATOM 1518 O O . LEU A 1 200 ? -15.561 -9.652 0.549 1.00 88.00 200 LEU A O 1
ATOM 1522 N N . ILE A 1 201 ? -14.782 -11.443 -0.571 1.00 87.75 201 ILE A N 1
ATOM 1523 C CA . ILE A 1 201 ? -15.651 -12.431 0.078 1.00 87.75 201 ILE A CA 1
ATOM 1524 C C . ILE A 1 201 ? -15.457 -12.384 1.595 1.00 87.75 201 ILE A C 1
ATOM 1526 O O . ILE A 1 201 ? -16.431 -12.233 2.325 1.00 87.75 201 ILE A O 1
ATOM 1530 N N . VAL A 1 202 ? -14.214 -12.436 2.076 1.00 87.62 202 VAL A N 1
ATOM 1531 C CA . VAL A 1 202 ? -13.902 -12.381 3.513 1.00 87.62 202 VAL A CA 1
ATOM 1532 C C . VAL A 1 202 ? -14.224 -11.007 4.106 1.00 87.62 202 VAL A C 1
ATOM 1534 O O . VAL A 1 202 ? -14.655 -10.921 5.246 1.00 87.62 202 VAL A O 1
ATOM 1537 N N . THR A 1 203 ? -14.084 -9.918 3.347 1.00 85.75 203 THR A N 1
ATOM 1538 C CA . THR A 1 203 ? -14.475 -8.577 3.817 1.00 85.75 203 THR A CA 1
ATOM 1539 C C . THR A 1 203 ? -15.988 -8.485 4.048 1.00 85.75 203 THR A C 1
ATOM 1541 O O . THR A 1 203 ? -16.419 -7.894 5.039 1.00 85.75 203 THR A O 1
ATOM 1544 N N . LEU A 1 204 ? -16.790 -9.068 3.150 1.00 85.12 204 LEU A N 1
ATOM 1545 C CA . LEU A 1 204 ? -18.253 -8.969 3.151 1.00 85.12 204 LEU A CA 1
ATOM 1546 C C . LEU A 1 204 ? -18.949 -10.045 3.995 1.00 85.12 204 LEU A C 1
ATOM 1548 O O . LEU A 1 204 ? -20.045 -9.802 4.495 1.00 85.12 204 LEU A O 1
ATOM 1552 N N . LEU A 1 205 ? -18.345 -11.224 4.151 1.00 83.88 205 LEU A N 1
ATOM 1553 C CA . LEU A 1 205 ? -18.889 -12.308 4.963 1.00 83.88 205 LEU A CA 1
ATOM 1554 C C . LEU A 1 205 ? -18.346 -12.201 6.392 1.00 83.88 205 LEU A C 1
ATOM 1556 O O . LEU A 1 205 ? -17.158 -12.438 6.601 1.00 83.88 205 LEU A O 1
ATOM 1560 N N . PRO A 1 206 ? -19.184 -11.870 7.389 1.00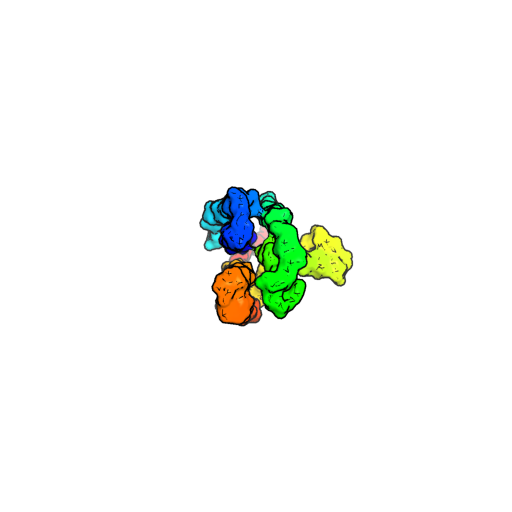 77.31 206 PRO A N 1
ATOM 1561 C CA . PRO A 1 206 ? -18.717 -11.725 8.757 1.00 77.31 206 PRO A CA 1
ATOM 1562 C C . PRO A 1 206 ? -18.125 -13.027 9.295 1.00 77.31 206 PRO A C 1
ATOM 1564 O O . PRO A 1 206 ? -18.731 -14.099 9.188 1.00 77.31 206 PRO A O 1
ATOM 1567 N N . SER A 1 207 ? -16.956 -12.905 9.924 1.00 72.12 207 SER A N 1
ATOM 1568 C CA . SER A 1 207 ? -16.339 -13.962 10.720 1.00 72.12 207 SER A CA 1
ATOM 1569 C C . SER A 1 207 ? -17.275 -14.296 11.883 1.00 72.12 207 SER A C 1
ATOM 1571 O O . SER A 1 207 ? -17.361 -13.579 12.878 1.00 72.12 207 SER A O 1
ATOM 1573 N N . ARG A 1 208 ? -18.090 -15.346 11.735 1.00 71.25 208 ARG A N 1
ATOM 1574 C CA . ARG A 1 208 ? -19.045 -15.733 12.778 1.00 71.25 208 ARG A CA 1
ATOM 1575 C C . ARG A 1 208 ? -18.283 -16.093 14.056 1.00 71.25 208 ARG A C 1
ATOM 1577 O O . ARG A 1 208 ? -17.693 -17.170 14.103 1.00 71.25 208 ARG A O 1
ATOM 1584 N N . ARG A 1 209 ? -18.423 -15.288 15.122 1.00 57.00 209 ARG A N 1
ATOM 1585 C CA . ARG A 1 209 ? -18.706 -15.797 16.482 1.00 57.00 209 ARG A CA 1
ATOM 1586 C C . ARG A 1 209 ? -19.127 -14.745 17.521 1.00 57.00 209 ARG A C 1
ATOM 1588 O O . ARG A 1 209 ? -18.428 -13.774 17.770 1.00 57.00 209 ARG A O 1
ATOM 1595 N N . SER A 1 210 ? -20.255 -15.118 18.134 1.00 47.34 210 SER A N 1
ATOM 1596 C CA . SER A 1 210 ? -20.890 -14.851 19.433 1.00 47.34 210 SER A CA 1
ATOM 1597 C C . SER A 1 210 ? -20.994 -13.432 20.015 1.00 47.34 210 SER A C 1
ATOM 1599 O O . SER A 1 210 ? -19.992 -12.730 20.132 1.00 47.34 210 SER A O 1
ATOM 1601 N N . PRO A 1 211 ? -22.196 -13.060 20.517 1.00 43.88 211 PRO A N 1
ATOM 1602 C CA . PRO A 1 211 ? -22.368 -11.921 21.409 1.00 43.88 211 PRO A CA 1
ATOM 1603 C C . PRO A 1 211 ? -21.358 -12.027 22.550 1.00 43.88 211 PRO A C 1
ATOM 1605 O O . PRO A 1 211 ? -21.305 -13.049 23.236 1.00 43.88 211 PRO A O 1
ATOM 1608 N N . ARG A 1 212 ? -20.557 -10.981 22.769 1.00 50.94 212 ARG A N 1
ATOM 1609 C CA . ARG A 1 212 ? -19.948 -10.791 24.084 1.00 50.94 212 ARG A CA 1
ATOM 1610 C C . ARG A 1 212 ? -21.118 -10.652 25.050 1.00 50.94 212 ARG A C 1
ATOM 1612 O O . ARG A 1 212 ? -21.814 -9.640 25.009 1.00 50.94 212 ARG A O 1
ATOM 1619 N N . GLU A 1 213 ? -21.366 -11.685 25.848 1.00 49.75 213 GLU A N 1
ATOM 1620 C CA . GLU A 1 213 ? -22.211 -11.571 27.031 1.00 49.75 213 GLU A CA 1
ATOM 1621 C C . GLU A 1 213 ? -21.712 -10.334 27.790 1.00 49.75 213 GLU A C 1
ATOM 1623 O O . GLU A 1 213 ? -20.503 -10.241 28.048 1.00 49.75 213 GLU A O 1
ATOM 1628 N N . PRO A 1 214 ? -22.563 -9.324 28.048 1.00 50.97 214 PRO A N 1
ATOM 1629 C CA . PRO A 1 214 ? -22.136 -8.190 28.839 1.00 50.97 214 PRO A CA 1
ATOM 1630 C C . PRO A 1 214 ? -21.640 -8.759 30.159 1.00 50.97 214 PRO A C 1
ATOM 1632 O O . PRO A 1 214 ? -22.381 -9.473 30.833 1.00 50.97 214 PRO A O 1
ATOM 1635 N N . ALA A 1 215 ? -20.373 -8.492 30.484 1.00 56.00 215 ALA A N 1
ATOM 1636 C CA . ALA A 1 215 ? -19.824 -8.831 31.781 1.00 56.00 215 ALA A CA 1
ATOM 1637 C C . ALA A 1 215 ? -20.806 -8.284 32.815 1.00 56.00 215 ALA A C 1
ATOM 1639 O O . ALA A 1 215 ? -20.977 -7.066 32.911 1.00 56.00 215 ALA A O 1
ATOM 1640 N N . LEU A 1 216 ? -21.511 -9.187 33.501 1.00 55.88 216 LEU A N 1
ATOM 1641 C CA . LEU A 1 216 ? -22.345 -8.856 34.640 1.00 55.88 216 LEU A CA 1
ATOM 1642 C C . LEU A 1 216 ? -21.420 -8.130 35.607 1.00 55.88 216 LEU A C 1
ATOM 1644 O O . LEU A 1 216 ? -20.592 -8.748 36.275 1.00 55.88 216 LEU A O 1
ATOM 1648 N N . LEU A 1 217 ? -21.505 -6.799 35.612 1.00 61.72 217 LEU A N 1
ATOM 1649 C CA . LEU A 1 217 ? -20.911 -6.005 36.667 1.00 61.72 217 LEU A CA 1
ATOM 1650 C C . LEU A 1 217 ? -21.455 -6.604 37.967 1.00 61.72 217 LEU A C 1
ATOM 1652 O O . LEU A 1 217 ? -22.673 -6.810 38.049 1.00 61.72 217 LEU A O 1
ATOM 1656 N N . PRO A 1 218 ? -20.600 -6.930 38.952 1.00 63.16 218 PRO A N 1
ATOM 1657 C CA . PRO A 1 218 ? -21.080 -7.354 40.254 1.00 63.16 218 PRO A CA 1
ATOM 1658 C C . PRO A 1 218 ? -22.103 -6.322 40.716 1.00 63.16 218 PRO A C 1
ATOM 1660 O O . PRO A 1 218 ? -21.777 -5.136 40.809 1.00 63.16 218 PRO A O 1
ATOM 1663 N N . GLN A 1 219 ? -23.354 -6.749 40.905 1.00 61.41 219 GLN A N 1
ATOM 1664 C CA . GLN A 1 219 ? -24.389 -5.869 41.428 1.00 61.41 219 GLN A CA 1
ATOM 1665 C C . GLN A 1 219 ? -23.853 -5.306 42.742 1.00 61.41 219 GLN A C 1
ATOM 1667 O O . GLN A 1 219 ? -23.472 -6.063 43.638 1.00 61.41 219 GLN A O 1
ATOM 1672 N N . ALA A 1 220 ? -23.725 -3.980 42.813 1.00 64.25 220 ALA A N 1
ATOM 1673 C CA . ALA A 1 220 ? -23.291 -3.325 44.032 1.00 64.25 220 ALA A CA 1
ATOM 1674 C C . ALA A 1 220 ? -24.242 -3.756 45.162 1.00 64.25 220 ALA A C 1
ATOM 1676 O O . ALA A 1 220 ? -25.456 -3.750 44.942 1.00 64.25 220 ALA A O 1
ATOM 1677 N N . PRO A 1 221 ? -23.732 -4.156 46.340 1.00 65.38 221 PRO A N 1
ATOM 1678 C CA . PRO A 1 221 ? -24.588 -4.591 47.429 1.00 65.38 221 PRO A CA 1
ATOM 1679 C C . PRO A 1 221 ? -25.554 -3.464 47.794 1.00 65.38 221 PRO A C 1
ATOM 1681 O O . PRO A 1 221 ? -25.147 -2.334 48.075 1.00 65.38 221 PRO A O 1
ATOM 1684 N N . GLU A 1 222 ? -26.840 -3.797 47.745 1.00 64.69 222 GLU A N 1
ATOM 1685 C CA . GLU A 1 222 ? -27.962 -2.939 48.095 1.00 64.69 222 GLU A CA 1
ATOM 1686 C C . GLU A 1 222 ? -27.726 -2.353 49.495 1.00 64.69 222 GLU A C 1
ATOM 1688 O O . GLU A 1 222 ? -27.687 -3.072 50.500 1.00 64.69 222 GLU A O 1
ATOM 1693 N N . ARG A 1 223 ? -27.484 -1.038 49.575 1.00 63.16 223 ARG A N 1
ATOM 1694 C CA . ARG A 1 223 ? -27.353 -0.353 50.864 1.00 63.16 223 ARG A CA 1
ATOM 1695 C C . ARG A 1 223 ? -28.715 -0.388 51.547 1.00 63.16 223 ARG A C 1
ATOM 1697 O O . ARG A 1 223 ? -29.615 0.355 51.168 1.00 63.16 223 ARG A O 1
ATOM 1704 N N . LYS A 1 224 ? -28.845 -1.239 52.567 1.00 61.94 224 LYS A N 1
ATOM 1705 C CA . LYS A 1 224 ? -29.995 -1.223 53.475 1.00 61.94 224 LYS A CA 1
ATOM 1706 C C . LYS A 1 224 ? -30.137 0.179 54.088 1.00 61.94 224 LYS A C 1
ATOM 1708 O O . LYS A 1 224 ? -29.116 0.752 54.482 1.00 61.94 224 LYS A O 1
ATOM 1713 N N . PRO A 1 225 ? -31.357 0.733 54.179 1.00 61.22 225 PRO A N 1
ATOM 1714 C CA . PRO A 1 225 ? -31.574 1.997 54.861 1.00 61.22 225 PRO A CA 1
ATOM 1715 C C . PRO A 1 225 ? -31.193 1.836 56.334 1.00 61.22 225 PRO A C 1
ATOM 1717 O O . PRO A 1 225 ? -31.636 0.905 57.008 1.00 61.22 225 PRO A O 1
ATOM 1720 N N . VAL A 1 226 ? -30.315 2.721 56.800 1.00 66.75 226 VAL A N 1
ATOM 1721 C CA . VAL A 1 226 ? -29.986 2.857 58.219 1.00 66.75 226 VAL A CA 1
ATOM 1722 C C . VAL A 1 226 ? -31.198 3.513 58.877 1.00 66.75 226 VAL A C 1
ATOM 1724 O O . VAL A 1 226 ? -31.611 4.588 58.440 1.00 66.75 226 VAL A O 1
ATOM 1727 N N . ALA A 1 227 ? -31.795 2.804 59.836 1.00 58.84 227 ALA A N 1
ATOM 1728 C CA . ALA A 1 227 ? -32.850 3.308 60.710 1.00 58.84 227 ALA A CA 1
ATOM 1729 C C . ALA A 1 227 ? -32.289 4.294 61.742 1.00 58.84 227 ALA A C 1
ATOM 1731 O O . ALA A 1 227 ? -31.110 4.117 62.133 1.00 58.84 227 ALA A O 1
#

Secondary structure (DSSP, 8-state):
-HHHHHHHHHHHHHHHHHHHHHHTT-S-S--HHHHHHHHHHHHHHHHHHHHSSSPSS--HHHHHHHHHHHHHHHHHHHHHTS-HHHHH-TTTT-S-TTHHHHHHHHHHHHHHHHHHHHHHHHHHHHHTTT--TTS-----HHHHHHHTT--HHHHHHHHHHHHHHHHHHHHHHHHHHHTT-TTTTHHHHHHHHHHHHHHHHHHHS-----------PPPPP--PPP-

Sequence (227 aa):
LVAGVALIANGVFFAYTYLLARDFEFSSYSNLSAFIAIVLVGACLGFLPFNWNPARMFMGDGGALMLGLLMAVSAILVTGDLPAQLVADNDQFGRSQLLGAFIPVLLPIVVVLLPLLDFGLAVVRRMSKGKSPFSPDRKHLHHRMLDMGHSDRDAVLIFYAWTAVVSLSVLLMYIGTTAGWPGLYLPGVVFFVLGAVPCLIVTLLPSRRSPREPALLPQAPERKPVA

Radius of gyration: 22.37 Å; chains: 1; bounding box: 58×36×88 Å